Protein AF-A0A7S3ESE3-F1 (afdb_monomer)

Foldseek 3Di:
DDPCLVVLVVVQQPQDQDDDPPDPDDRDDRDGDDDDDDPQADPPDPVRVVSLLVCLQVVHPLVVVQQQQQQDDDPSHDGHGHPDRCSNVVSVVSNVVSVVVVVVVVVVVVVVVQVVCCVVVVPCPPPDPVRVVVVVVVVVCVVCVDDPPDDQDDDPVSNVVVCVCPDPVNVVVVVVVVVVVD

Structure (mmCIF, N/CA/C/O backbone):
data_AF-A0A7S3ESE3-F1
#
_entry.id   AF-A0A7S3ESE3-F1
#
loop_
_atom_site.group_PDB
_atom_site.id
_atom_site.type_symbol
_atom_site.label_atom_id
_atom_site.label_alt_id
_atom_site.label_comp_id
_atom_site.label_asym_id
_atom_site.label_entity_id
_atom_site.label_seq_id
_atom_site.pdbx_PDB_ins_code
_atom_site.Cartn_x
_atom_site.Cartn_y
_atom_site.Cartn_z
_atom_site.occupancy
_atom_site.B_iso_or_equiv
_atom_site.auth_seq_id
_atom_site.auth_comp_id
_atom_site.auth_asym_id
_atom_site.auth_atom_id
_atom_site.pdbx_PDB_model_num
ATOM 1 N N . THR A 1 1 ? 14.376 13.542 -39.877 1.00 33.94 1 THR A N 1
ATOM 2 C CA . THR A 1 1 ? 14.809 12.131 -39.973 1.00 33.94 1 THR A CA 1
ATOM 3 C C . THR A 1 1 ? 16.317 12.078 -39.810 1.00 33.94 1 THR A C 1
ATOM 5 O O . THR A 1 1 ? 17.016 12.526 -40.711 1.00 33.94 1 THR A O 1
ATOM 8 N N . PRO A 1 2 ? 16.868 11.656 -38.658 1.00 37.22 2 PRO A N 1
ATOM 9 C CA . PRO A 1 2 ? 18.314 11.611 -38.522 1.00 37.22 2 PRO A CA 1
ATOM 10 C C . PRO A 1 2 ? 18.876 10.355 -39.227 1.00 37.22 2 PRO A C 1
ATOM 12 O O . PRO A 1 2 ? 18.337 9.262 -39.053 1.00 37.22 2 PRO A O 1
ATOM 15 N N . PRO A 1 3 ? 19.958 10.486 -40.014 1.00 40.16 3 PRO A N 1
ATOM 16 C CA . PRO A 1 3 ? 20.476 9.467 -40.940 1.00 40.16 3 PRO A CA 1
ATOM 17 C C . PRO A 1 3 ? 21.253 8.301 -40.290 1.00 40.16 3 PRO A C 1
ATOM 19 O O . PRO A 1 3 ? 21.898 7.533 -40.997 1.00 40.16 3 PRO A O 1
ATOM 22 N N . ASN A 1 4 ? 21.209 8.142 -38.961 1.00 38.38 4 ASN A N 1
ATOM 23 C CA . ASN A 1 4 ? 22.052 7.181 -38.229 1.00 38.38 4 ASN A CA 1
ATOM 24 C C . ASN A 1 4 ? 21.329 5.930 -37.696 1.00 38.38 4 ASN A C 1
ATOM 26 O O . ASN A 1 4 ? 22.007 5.002 -37.256 1.00 38.38 4 ASN A O 1
ATOM 30 N N . ALA A 1 5 ? 19.994 5.857 -37.760 1.00 43.06 5 ALA A N 1
ATOM 31 C CA . ALA A 1 5 ? 19.233 4.713 -37.234 1.00 43.06 5 ALA A CA 1
ATOM 32 C C . ALA A 1 5 ? 19.536 3.393 -37.979 1.00 43.06 5 ALA A C 1
ATOM 34 O O . ALA A 1 5 ? 19.632 2.323 -37.383 1.00 43.06 5 ALA A O 1
ATOM 35 N N . SER A 1 6 ? 19.812 3.467 -39.283 1.00 43.62 6 SER A N 1
ATOM 36 C CA . SER A 1 6 ? 20.096 2.292 -40.119 1.00 43.62 6 SER A CA 1
ATOM 37 C C . SER A 1 6 ? 21.423 1.593 -39.788 1.00 43.62 6 SER A C 1
ATOM 39 O O . SER A 1 6 ? 21.600 0.418 -40.115 1.00 43.62 6 SER A O 1
ATOM 41 N N . ARG A 1 7 ? 22.365 2.283 -39.128 1.00 46.12 7 ARG A N 1
ATOM 42 C CA . ARG A 1 7 ? 23.731 1.783 -38.892 1.00 46.12 7 ARG A CA 1
ATOM 43 C C . ARG A 1 7 ? 23.830 0.853 -37.676 1.00 46.12 7 ARG A C 1
ATOM 45 O O . ARG A 1 7 ? 24.598 -0.105 -37.721 1.00 46.12 7 ARG A O 1
ATOM 52 N N . GLY A 1 8 ? 23.041 1.100 -36.625 1.00 49.09 8 GLY A N 1
ATOM 53 C CA . GLY A 1 8 ? 22.906 0.202 -35.467 1.00 49.09 8 GLY A CA 1
ATOM 54 C C . GLY A 1 8 ? 22.068 -1.037 -35.794 1.00 49.09 8 GLY A C 1
ATOM 55 O O . GLY A 1 8 ? 22.471 -2.161 -35.493 1.00 49.09 8 GLY A O 1
ATOM 56 N N . MET A 1 9 ? 20.970 -0.836 -36.532 1.00 50.66 9 MET A N 1
ATOM 57 C CA . MET A 1 9 ? 20.089 -1.911 -36.992 1.00 50.66 9 MET A CA 1
ATOM 58 C C . MET A 1 9 ? 20.814 -2.928 -37.886 1.00 50.66 9 MET A C 1
ATOM 60 O O . MET A 1 9 ? 20.730 -4.134 -37.645 1.00 50.66 9 MET A O 1
ATOM 64 N N . SER A 1 10 ? 21.585 -2.447 -38.870 1.00 49.97 10 SER A N 1
ATOM 65 C CA . SER A 1 10 ? 22.320 -3.273 -39.845 1.00 49.97 10 SER A CA 1
ATOM 66 C C . SER A 1 10 ? 23.359 -4.203 -39.200 1.00 49.97 10 SER A C 1
ATOM 68 O O . SER A 1 10 ? 23.526 -5.343 -39.628 1.00 49.97 10 SER A O 1
ATOM 70 N N . ARG A 1 11 ? 24.006 -3.775 -38.108 1.00 53.59 11 ARG A N 1
ATOM 71 C CA . ARG A 1 11 ? 25.081 -4.544 -37.455 1.00 53.59 11 ARG A CA 1
ATOM 72 C C . ARG A 1 11 ? 24.588 -5.793 -36.709 1.00 53.59 11 ARG A C 1
ATOM 74 O O . ARG A 1 11 ? 25.372 -6.702 -36.467 1.00 53.59 11 ARG A O 1
ATOM 81 N N . SER A 1 12 ? 23.304 -5.835 -36.361 1.00 52.62 12 SER A N 1
ATOM 82 C CA . SER A 1 12 ? 22.662 -6.967 -35.670 1.00 52.62 12 SER A CA 1
ATOM 83 C C . SER A 1 12 ? 21.990 -7.982 -36.604 1.00 52.62 12 SER A C 1
ATOM 85 O O . SER A 1 12 ? 21.629 -9.060 -36.159 1.00 52.62 12 SER A O 1
ATOM 87 N N . LEU A 1 13 ? 21.815 -7.650 -37.889 1.00 52.19 13 LEU A N 1
ATOM 88 C CA . LEU A 1 13 ? 21.151 -8.500 -38.889 1.00 52.19 13 LEU A CA 1
ATOM 89 C C . LEU A 1 13 ? 22.087 -9.561 -39.499 1.00 52.19 13 LEU A C 1
ATOM 91 O O . LEU A 1 13 ? 21.663 -10.338 -40.352 1.00 52.19 13 LEU A O 1
ATOM 95 N N . GLY A 1 14 ? 23.350 -9.614 -39.066 1.00 53.78 14 GLY A N 1
ATOM 96 C CA . GLY A 1 14 ? 24.264 -10.704 -39.395 1.00 53.78 14 GLY A CA 1
ATOM 97 C C . GLY A 1 14 ? 23.872 -11.964 -38.629 1.00 53.78 14 GLY A C 1
ATOM 98 O O . GLY A 1 14 ? 23.834 -11.950 -37.403 1.00 53.78 14 GLY A O 1
ATOM 99 N N . SER A 1 15 ? 23.578 -13.043 -39.350 1.00 52.41 15 SER A N 1
ATOM 100 C CA . SER A 1 15 ? 23.233 -14.353 -38.800 1.00 52.41 15 SER A CA 1
ATOM 101 C C . SER A 1 15 ? 24.192 -14.801 -37.691 1.00 52.41 15 SER A C 1
ATOM 103 O O . SER A 1 15 ? 25.341 -15.145 -37.968 1.00 52.41 15 SER A O 1
ATOM 105 N N . ILE A 1 16 ? 23.721 -14.828 -36.443 1.00 55.09 16 ILE A N 1
ATOM 106 C CA . ILE A 1 16 ? 24.463 -15.393 -35.314 1.00 55.09 16 ILE A CA 1
ATOM 107 C C . ILE A 1 16 ? 24.332 -16.921 -35.399 1.00 55.09 16 ILE A C 1
ATOM 109 O O . ILE A 1 16 ? 23.201 -17.419 -35.422 1.00 55.09 16 ILE A O 1
ATOM 113 N N . PRO A 1 17 ? 25.438 -17.688 -35.428 1.00 50.84 17 PRO A N 1
ATOM 114 C CA . PRO A 1 17 ? 25.372 -19.136 -35.300 1.00 50.84 17 PRO A CA 1
ATOM 115 C C . PRO A 1 17 ? 24.804 -19.461 -33.917 1.00 50.84 17 PRO A C 1
ATOM 117 O O . PRO A 1 17 ? 25.431 -19.189 -32.894 1.00 50.84 17 PRO A O 1
ATOM 120 N N . THR A 1 18 ? 23.590 -20.002 -33.869 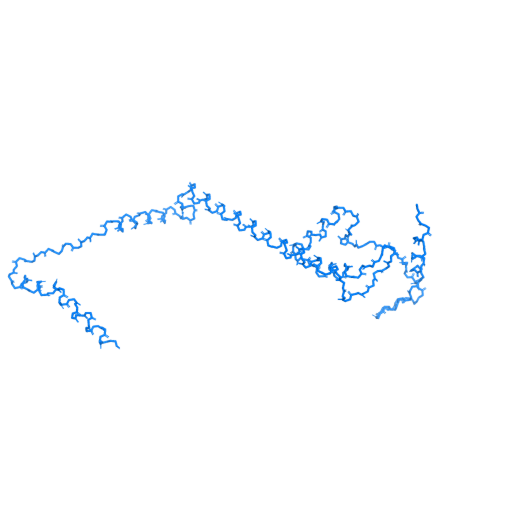1.00 55.41 18 THR A N 1
ATOM 121 C CA . THR A 1 18 ? 23.013 -20.505 -32.622 1.00 55.41 18 THR A CA 1
ATOM 122 C C . THR A 1 18 ? 23.314 -21.995 -32.559 1.00 55.41 18 THR A C 1
ATOM 124 O O . THR A 1 18 ? 22.784 -22.768 -33.346 1.00 55.41 18 THR A O 1
ATOM 127 N N . HIS A 1 19 ? 24.203 -22.408 -31.653 1.00 53.50 19 HIS A N 1
ATOM 128 C CA . HIS A 1 19 ? 24.321 -23.816 -31.280 1.00 53.50 19 HIS A CA 1
ATOM 129 C C . HIS A 1 19 ? 23.333 -24.081 -30.138 1.00 53.50 19 HIS A C 1
ATOM 131 O O . HIS A 1 19 ? 23.597 -23.664 -29.008 1.00 53.50 19 HIS A O 1
ATOM 137 N N . PRO A 1 20 ? 22.191 -24.747 -30.383 1.00 50.66 20 PRO A N 1
ATOM 138 C CA . PRO A 1 20 ? 21.371 -25.243 -29.293 1.00 50.66 20 PRO A CA 1
ATOM 139 C C . PRO A 1 20 ? 22.129 -26.392 -28.620 1.00 50.66 20 PRO A C 1
ATOM 141 O O . PRO A 1 20 ? 22.410 -27.413 -29.249 1.00 50.66 20 PRO A O 1
ATOM 144 N N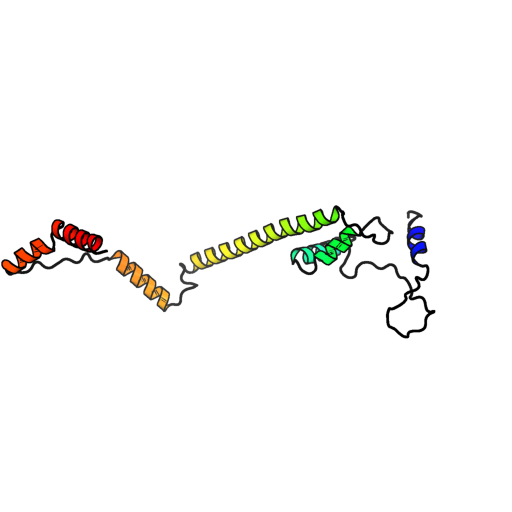 . ALA A 1 21 ? 22.471 -26.237 -27.341 1.00 50.81 21 ALA A N 1
ATOM 145 C CA . ALA A 1 21 ? 23.000 -27.338 -26.548 1.00 50.81 21 ALA A CA 1
ATOM 146 C C . ALA A 1 21 ? 21.919 -28.433 -26.461 1.00 50.81 21 ALA A C 1
ATOM 148 O O . ALA A 1 21 ? 20.939 -28.288 -25.735 1.00 50.81 21 ALA A O 1
ATOM 149 N N . GLY A 1 22 ? 22.068 -29.497 -27.258 1.00 55.38 22 GLY A N 1
ATOM 150 C CA . GLY A 1 22 ? 21.240 -30.705 -27.179 1.00 55.38 22 GLY A CA 1
ATOM 151 C C . GLY A 1 22 ? 20.131 -30.892 -28.225 1.00 55.38 22 GLY A C 1
ATOM 152 O O . GLY A 1 22 ? 19.348 -31.821 -28.062 1.00 55.38 22 GLY A O 1
ATOM 153 N N . SER A 1 23 ? 20.043 -30.095 -29.299 1.00 50.38 23 SER A N 1
ATOM 154 C CA . SER A 1 23 ? 19.063 -30.344 -30.378 1.00 50.38 23 SER A CA 1
ATOM 155 C C . SER A 1 23 ? 19.742 -30.809 -31.666 1.00 50.38 23 SER A C 1
ATOM 157 O O . SER A 1 23 ? 20.567 -30.093 -32.229 1.00 50.38 23 SER A O 1
ATOM 159 N N . ALA A 1 24 ? 19.367 -31.995 -32.153 1.00 53.25 24 ALA A N 1
ATOM 160 C CA . ALA A 1 24 ? 19.799 -32.577 -33.428 1.00 53.25 24 ALA A CA 1
ATOM 161 C C . ALA A 1 24 ? 19.130 -31.895 -34.645 1.00 53.25 24 ALA A C 1
ATOM 163 O O . ALA A 1 24 ? 18.624 -32.559 -35.549 1.00 53.25 24 ALA A O 1
ATOM 164 N N . ALA A 1 25 ? 19.072 -30.562 -34.651 1.00 53.06 25 ALA A N 1
ATOM 165 C CA . ALA A 1 25 ? 18.534 -29.773 -35.752 1.00 53.06 25 ALA A CA 1
ATOM 166 C C . ALA A 1 25 ? 19.661 -29.297 -36.685 1.00 53.06 25 ALA A C 1
ATOM 168 O O . ALA A 1 25 ? 20.754 -28.952 -36.244 1.00 53.06 25 ALA A O 1
ATOM 169 N N . HIS A 1 26 ? 19.358 -29.304 -37.985 1.00 51.03 26 HIS A N 1
ATOM 170 C CA . HIS A 1 26 ? 20.246 -29.020 -39.117 1.00 51.03 26 HIS A CA 1
ATOM 171 C C . HIS A 1 26 ? 21.148 -27.779 -38.888 1.00 51.03 26 HIS A C 1
ATOM 173 O O . HIS A 1 26 ? 20.614 -26.695 -38.650 1.00 51.03 26 HIS A O 1
ATOM 179 N N . PRO A 1 27 ? 22.485 -27.898 -39.009 1.00 54.28 27 PRO A N 1
ATOM 180 C CA . PRO A 1 27 ? 23.442 -26.907 -38.495 1.00 54.28 27 PRO A CA 1
ATOM 181 C C . PRO A 1 27 ? 23.545 -25.561 -39.244 1.00 54.28 27 PRO A C 1
ATOM 183 O O . PRO A 1 27 ? 24.301 -24.704 -38.804 1.00 54.28 27 PRO A O 1
ATOM 186 N N . ASP A 1 28 ? 22.776 -25.311 -40.314 1.00 57.72 28 ASP A N 1
ATOM 187 C CA . ASP A 1 28 ? 23.121 -24.243 -41.277 1.00 57.72 28 ASP A CA 1
ATOM 188 C C . ASP A 1 28 ? 21.992 -23.261 -41.625 1.00 57.72 28 ASP A C 1
ATOM 190 O O . ASP A 1 28 ? 22.137 -22.455 -42.545 1.00 57.72 28 ASP A O 1
ATOM 194 N N . ARG A 1 29 ? 20.846 -23.291 -40.927 1.00 60.53 29 ARG A N 1
ATOM 195 C CA . ARG A 1 29 ? 19.802 -22.270 -41.134 1.00 60.53 29 ARG A CA 1
ATOM 196 C C . ARG A 1 29 ? 19.897 -21.184 -40.071 1.00 60.53 29 ARG A C 1
ATOM 198 O O . ARG A 1 29 ? 19.434 -21.405 -38.952 1.00 60.53 29 ARG A O 1
ATOM 205 N N . PRO A 1 30 ? 20.448 -20.004 -40.398 1.00 62.50 30 PRO A N 1
ATOM 206 C CA . PRO A 1 30 ? 20.399 -18.895 -39.471 1.00 62.50 30 PRO A CA 1
ATOM 207 C C . PRO A 1 30 ? 18.946 -18.487 -39.245 1.00 62.50 30 PRO A C 1
ATOM 209 O O . PRO A 1 30 ? 18.193 -18.248 -40.191 1.00 62.50 30 PRO A O 1
ATOM 212 N N . LEU A 1 31 ? 18.541 -18.439 -37.977 1.00 72.19 31 LEU A N 1
ATOM 213 C CA . LEU A 1 31 ? 17.233 -17.913 -37.614 1.00 72.19 31 LEU A CA 1
ATOM 214 C C . LEU A 1 31 ? 17.178 -16.421 -37.984 1.00 72.19 31 LEU A C 1
ATOM 216 O O . LEU A 1 31 ? 18.177 -15.715 -37.811 1.00 72.19 31 LEU A O 1
ATOM 220 N N . PRO A 1 32 ? 16.039 -15.921 -38.492 1.00 76.44 32 PRO A N 1
ATOM 221 C CA . PRO A 1 32 ? 15.903 -14.509 -38.817 1.00 76.44 32 PRO A CA 1
ATOM 222 C C . PRO A 1 32 ? 16.038 -13.672 -37.541 1.00 76.44 32 PRO A C 1
ATOM 224 O O . PRO A 1 32 ? 15.282 -13.852 -36.586 1.00 76.44 32 PRO A O 1
ATOM 227 N N . ILE A 1 33 ? 16.993 -12.743 -37.530 1.00 77.19 33 ILE A N 1
ATOM 228 C CA . ILE A 1 33 ? 17.169 -11.795 -36.429 1.00 77.19 33 ILE A CA 1
ATOM 229 C C . ILE A 1 33 ? 16.198 -10.640 -36.649 1.00 77.19 33 ILE A C 1
ATOM 231 O O . ILE A 1 33 ? 16.165 -10.041 -37.724 1.00 77.19 33 ILE A O 1
ATOM 235 N N . GLN A 1 34 ? 15.388 -10.339 -35.637 1.00 83.94 34 GLN A N 1
ATOM 236 C CA . GLN A 1 34 ? 14.397 -9.269 -35.693 1.00 83.94 34 GLN A CA 1
ATOM 237 C C . GLN A 1 34 ? 14.594 -8.311 -34.524 1.00 83.94 34 GLN A C 1
ATOM 239 O O . GLN A 1 34 ? 14.693 -8.733 -33.371 1.00 83.94 34 GLN A O 1
ATOM 244 N N . TRP A 1 35 ? 14.594 -7.012 -34.822 1.00 83.50 35 TRP A N 1
ATOM 245 C CA . TRP A 1 35 ? 14.463 -5.978 -33.803 1.00 83.50 35 TRP A CA 1
ATOM 246 C C . TRP A 1 35 ? 13.034 -5.953 -33.303 1.00 83.50 35 TRP A C 1
ATOM 248 O O . TRP A 1 35 ? 12.101 -5.733 -34.075 1.00 83.50 35 TRP A O 1
ATOM 258 N N . ARG A 1 36 ? 12.861 -6.188 -32.006 1.00 88.06 36 ARG A N 1
ATOM 259 C CA . ARG A 1 36 ? 11.540 -6.217 -31.399 1.00 88.06 36 ARG A CA 1
ATOM 260 C C . ARG A 1 36 ? 11.564 -5.557 -30.035 1.00 88.06 36 ARG A C 1
ATOM 262 O O . ARG A 1 36 ? 12.438 -5.831 -29.214 1.00 88.06 36 ARG A O 1
ATOM 269 N N . ASN A 1 37 ? 10.544 -4.743 -29.790 1.00 88.19 37 ASN A N 1
ATOM 270 C CA . ASN A 1 37 ? 10.291 -4.202 -28.471 1.00 88.19 37 ASN A CA 1
ATOM 271 C C . ASN A 1 37 ? 9.949 -5.316 -27.464 1.00 88.19 37 ASN A C 1
ATOM 273 O O . ASN A 1 37 ? 9.412 -6.366 -27.837 1.00 88.19 37 ASN A O 1
ATOM 277 N N . PRO A 1 38 ? 10.239 -5.088 -26.172 1.00 87.31 38 PRO A N 1
ATOM 278 C CA . PRO A 1 38 ? 9.739 -5.917 -25.085 1.00 87.31 38 PRO A CA 1
ATOM 279 C C . PRO A 1 38 ? 8.292 -6.410 -25.260 1.00 87.31 38 PRO A C 1
ATOM 281 O O . PRO A 1 38 ? 7.407 -5.616 -25.564 1.00 87.31 38 PRO A O 1
ATOM 284 N N . SER A 1 39 ? 8.008 -7.678 -24.952 1.00 85.88 39 SER A N 1
ATOM 285 C CA . SER A 1 39 ? 6.618 -8.162 -24.878 1.00 85.88 39 SER A CA 1
ATOM 286 C C . SER A 1 39 ? 5.844 -7.575 -23.688 1.00 85.88 39 SER A C 1
ATOM 288 O O . SER A 1 39 ? 4.635 -7.373 -23.782 1.00 85.88 39 SER A O 1
ATOM 290 N N . ALA A 1 40 ? 6.531 -7.271 -22.581 1.00 84.94 40 ALA A N 1
ATOM 291 C CA . ALA A 1 40 ? 5.922 -6.674 -21.390 1.00 84.94 40 ALA A CA 1
ATOM 292 C C . ALA A 1 40 ? 5.407 -5.239 -21.639 1.00 84.94 40 ALA A C 1
ATOM 294 O O . ALA A 1 40 ? 4.341 -4.872 -21.139 1.00 84.94 40 ALA A O 1
ATOM 295 N N . GLY A 1 41 ? 6.125 -4.468 -22.463 1.00 90.50 41 GLY A N 1
ATOM 296 C CA . GLY A 1 41 ? 5.869 -3.059 -22.778 1.00 90.50 41 GLY A CA 1
ATOM 297 C C . GLY A 1 41 ? 7.158 -2.228 -22.791 1.00 90.50 41 GLY A C 1
ATOM 298 O O . GLY A 1 41 ? 8.220 -2.708 -22.385 1.00 90.50 41 GLY A O 1
ATOM 299 N N . SER A 1 42 ? 7.066 -0.981 -23.245 1.00 91.75 42 SER A N 1
ATOM 300 C CA . SER A 1 42 ? 8.145 0.019 -23.231 1.00 91.75 42 SER A CA 1
ATOM 301 C C . SER A 1 42 ? 7.709 1.323 -22.546 1.00 91.75 42 SER A C 1
ATOM 303 O O . SER A 1 42 ? 6.546 1.483 -22.172 1.00 91.75 42 SER A O 1
ATOM 305 N N . PHE A 1 43 ? 8.650 2.252 -22.374 1.00 93.06 43 PHE A N 1
ATOM 306 C CA . PHE A 1 43 ? 8.396 3.612 -21.882 1.00 93.06 43 PHE A CA 1
ATOM 307 C C . PHE A 1 43 ? 8.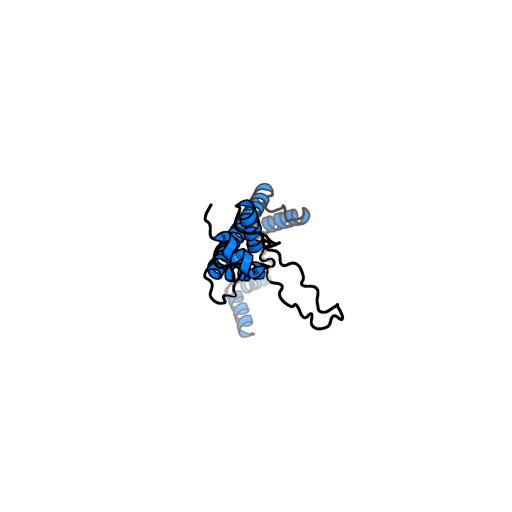223 4.630 -23.028 1.00 93.06 43 PHE A C 1
ATOM 309 O O . PHE A 1 43 ? 8.339 5.829 -22.799 1.00 93.06 43 PHE A O 1
ATOM 316 N N . ASP A 1 44 ? 7.950 4.158 -24.250 1.00 92.12 44 ASP A N 1
ATOM 317 C CA . ASP A 1 44 ? 7.816 5.017 -25.437 1.00 92.12 44 ASP A CA 1
ATOM 318 C C . ASP A 1 44 ? 6.492 5.805 -25.427 1.00 92.12 44 ASP A C 1
ATOM 320 O O . ASP A 1 44 ? 6.447 6.959 -25.845 1.00 92.12 44 ASP A O 1
ATOM 324 N N . ASP A 1 45 ? 5.431 5.197 -24.882 1.00 94.50 45 ASP A N 1
ATOM 325 C CA . ASP A 1 45 ? 4.085 5.765 -24.777 1.00 94.50 45 ASP A CA 1
ATOM 326 C C . ASP A 1 45 ? 3.606 5.810 -23.323 1.00 94.50 45 ASP A C 1
ATOM 328 O O . ASP A 1 45 ? 3.870 4.892 -22.541 1.00 94.50 45 ASP A O 1
ATOM 332 N N . ILE A 1 46 ? 2.788 6.814 -22.977 1.00 96.69 46 ILE A N 1
ATOM 333 C CA . ILE A 1 46 ? 2.236 6.980 -21.618 1.00 96.69 46 ILE A CA 1
ATOM 334 C C . ILE A 1 46 ? 1.458 5.735 -21.172 1.00 96.69 46 ILE A C 1
ATOM 336 O O . ILE A 1 46 ? 1.642 5.264 -20.055 1.00 96.69 46 ILE A O 1
ATOM 340 N N . GLY A 1 47 ? 0.605 5.169 -22.032 1.00 95.88 47 GLY A N 1
ATOM 341 C CA . GLY A 1 47 ? -0.200 3.994 -21.675 1.00 95.88 47 GLY A CA 1
ATOM 342 C C . GLY A 1 47 ? 0.651 2.751 -21.398 1.00 95.88 47 GLY A C 1
ATOM 343 O O . GLY A 1 47 ? 0.410 2.032 -20.427 1.00 95.88 47 GLY A O 1
ATOM 344 N N . SER A 1 48 ? 1.685 2.527 -22.213 1.00 94.88 48 SER A N 1
ATOM 345 C CA . SER A 1 48 ? 2.631 1.429 -22.005 1.00 94.88 48 SER A CA 1
ATOM 346 C C . SER A 1 48 ? 3.469 1.654 -20.743 1.00 94.88 48 SER A C 1
ATOM 348 O O . SER A 1 48 ? 3.591 0.742 -19.926 1.00 94.88 48 SER A O 1
ATOM 350 N N . ALA A 1 49 ? 3.950 2.879 -20.513 1.00 95.44 49 ALA A N 1
ATOM 351 C CA . ALA A 1 49 ? 4.660 3.246 -19.291 1.00 95.44 49 ALA A CA 1
ATOM 352 C C . ALA A 1 49 ? 3.795 3.006 -18.043 1.00 95.44 49 ALA A C 1
ATOM 354 O O . ALA A 1 49 ? 4.245 2.360 -17.099 1.00 95.44 49 ALA A O 1
ATOM 355 N N . MET A 1 50 ? 2.529 3.435 -18.059 1.00 96.06 50 MET A N 1
ATOM 356 C CA . MET A 1 50 ? 1.585 3.206 -16.959 1.00 96.06 50 MET A CA 1
ATOM 357 C C . MET A 1 50 ? 1.353 1.718 -16.693 1.00 96.06 50 MET A C 1
ATOM 359 O O . MET A 1 50 ? 1.295 1.314 -15.534 1.00 96.06 50 MET A O 1
ATOM 363 N N . LYS A 1 51 ? 1.283 0.882 -17.736 1.00 94.44 51 LYS A N 1
ATOM 364 C CA . LYS A 1 51 ? 1.203 -0.578 -17.583 1.00 94.44 51 LYS A CA 1
ATOM 365 C C . LYS A 1 51 ? 2.443 -1.140 -16.879 1.00 94.44 51 LYS A C 1
ATOM 367 O O . LYS A 1 51 ? 2.302 -1.948 -15.965 1.00 94.44 51 LYS A O 1
ATOM 372 N N . LEU A 1 52 ? 3.644 -0.718 -17.279 1.00 94.75 52 LEU A N 1
ATOM 373 C CA . LEU A 1 52 ? 4.887 -1.177 -16.651 1.00 94.75 52 LEU A CA 1
ATOM 374 C C . LEU A 1 52 ? 4.993 -0.725 -15.188 1.00 94.75 52 LEU A C 1
ATOM 376 O O . LEU A 1 52 ? 5.385 -1.510 -14.328 1.00 94.75 52 LEU A O 1
ATOM 380 N N . LEU A 1 53 ? 4.607 0.519 -14.900 1.00 95.06 53 LEU A N 1
ATOM 381 C CA . LEU A 1 53 ? 4.561 1.059 -13.542 1.00 95.06 53 LEU A CA 1
ATOM 382 C C . LEU A 1 53 ? 3.524 0.342 -12.673 1.00 95.06 53 LEU A C 1
ATOM 384 O O . LEU A 1 53 ? 3.793 0.089 -11.503 1.00 95.06 53 LEU A O 1
ATOM 388 N N . TYR A 1 54 ? 2.373 -0.025 -13.240 1.00 93.88 54 TYR A N 1
ATOM 389 C CA . TYR A 1 54 ? 1.358 -0.820 -12.551 1.00 93.88 54 TYR A CA 1
ATOM 390 C C . TYR A 1 54 ? 1.894 -2.198 -12.148 1.00 93.88 54 TYR A C 1
ATOM 392 O O . TYR A 1 54 ? 1.778 -2.560 -10.982 1.00 93.88 54 TYR A O 1
ATOM 400 N N . ILE A 1 55 ? 2.544 -2.919 -13.069 1.00 93.00 55 ILE A N 1
ATOM 401 C CA . ILE A 1 55 ? 3.178 -4.220 -12.779 1.00 93.00 55 ILE A CA 1
ATOM 402 C C . ILE A 1 55 ? 4.248 -4.074 -11.683 1.00 93.00 55 ILE A C 1
ATOM 404 O O . ILE A 1 55 ? 4.308 -4.875 -10.753 1.00 93.00 55 ILE A O 1
ATOM 408 N N . MET A 1 56 ? 5.059 -3.010 -11.730 1.00 94.06 56 MET A N 1
ATOM 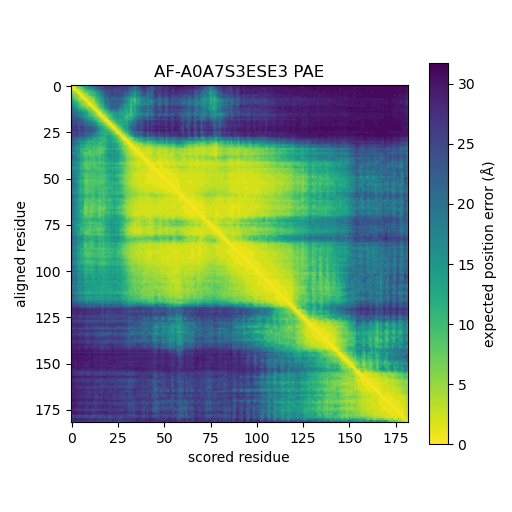409 C CA . MET A 1 56 ? 6.008 -2.726 -10.646 1.00 94.06 56 MET A CA 1
ATOM 410 C C . MET A 1 56 ? 5.304 -2.479 -9.304 1.00 94.06 56 MET A C 1
ATOM 412 O O . MET A 1 56 ? 5.773 -2.957 -8.274 1.00 94.06 56 MET A O 1
ATOM 416 N N . SER A 1 57 ? 4.172 -1.773 -9.298 1.00 94.50 57 SER A N 1
ATOM 417 C CA . SER A 1 57 ? 3.401 -1.494 -8.080 1.00 94.50 57 SER A CA 1
ATOM 418 C C . SER A 1 57 ? 2.720 -2.730 -7.485 1.00 94.50 57 SER A C 1
ATOM 420 O O . SER A 1 57 ? 2.464 -2.747 -6.283 1.00 94.50 57 SER A O 1
ATOM 422 N N . THR A 1 58 ? 2.431 -3.764 -8.279 1.00 93.25 58 THR A N 1
ATOM 423 C CA . THR A 1 58 ? 1.896 -5.038 -7.765 1.00 93.25 58 THR A CA 1
ATOM 424 C C . THR A 1 58 ? 2.979 -5.948 -7.189 1.00 93.25 58 THR A C 1
ATOM 426 O O . THR A 1 58 ? 2.647 -6.990 -6.631 1.00 93.25 58 THR A O 1
ATOM 429 N N . VAL A 1 59 ? 4.259 -5.563 -7.302 1.00 92.38 59 VAL A N 1
ATOM 430 C CA . VAL A 1 59 ? 5.421 -6.364 -6.877 1.00 92.38 59 VAL A CA 1
ATOM 431 C C . VAL A 1 59 ? 5.457 -7.728 -7.588 1.00 92.38 59 VAL A C 1
ATOM 433 O O . VAL A 1 59 ? 6.061 -8.682 -7.105 1.00 92.38 59 VAL A O 1
ATOM 436 N N . ASP A 1 60 ? 4.847 -7.819 -8.773 1.00 91.62 60 ASP A N 1
ATOM 437 C CA . ASP A 1 60 ? 4.837 -9.036 -9.583 1.00 91.62 60 ASP A CA 1
ATOM 438 C C . ASP A 1 60 ? 5.843 -8.907 -10.723 1.00 91.62 60 ASP A C 1
ATOM 440 O O . ASP A 1 60 ? 5.854 -7.919 -11.454 1.00 91.62 60 ASP A O 1
ATOM 444 N N . ASP A 1 61 ? 6.741 -9.880 -10.810 1.00 91.12 61 ASP A N 1
ATOM 445 C CA . ASP A 1 61 ? 7.876 -9.924 -11.736 1.00 91.12 61 ASP A CA 1
ATOM 446 C C . ASP A 1 61 ? 8.670 -8.602 -11.922 1.00 91.12 61 ASP A C 1
ATOM 448 O O . ASP A 1 61 ? 9.305 -8.339 -12.948 1.00 91.12 61 ASP A O 1
ATOM 452 N N . TRP A 1 62 ? 8.663 -7.732 -10.909 1.00 92.94 62 TRP A N 1
ATOM 453 C CA . TRP A 1 62 ? 9.247 -6.390 -10.995 1.00 92.94 62 TRP A CA 1
ATOM 454 C C . TRP A 1 62 ? 10.766 -6.429 -11.202 1.00 92.94 62 TRP A C 1
ATOM 456 O O . TRP A 1 62 ? 11.323 -5.553 -11.868 1.00 92.94 62 TRP A O 1
ATOM 466 N N . GLN A 1 63 ? 11.444 -7.461 -10.682 1.00 93.75 63 GLN A N 1
ATOM 467 C CA . GLN A 1 63 ? 12.886 -7.629 -10.855 1.00 93.75 63 GLN A CA 1
ATOM 468 C C . GLN A 1 63 ? 13.268 -7.848 -12.322 1.00 93.75 63 GLN A C 1
ATOM 470 O O . GLN A 1 63 ? 14.260 -7.285 -12.784 1.00 93.75 63 GLN A O 1
ATOM 475 N N . TYR A 1 64 ? 12.468 -8.607 -13.080 1.00 92.50 64 TYR A N 1
ATOM 476 C CA . TYR A 1 64 ? 12.705 -8.833 -14.504 1.00 92.50 64 TYR A CA 1
ATOM 477 C C . TYR A 1 64 ? 12.620 -7.516 -15.270 1.00 92.50 64 TYR A C 1
ATOM 479 O O . TYR A 1 64 ? 13.476 -7.206 -16.103 1.00 92.50 64 TYR A O 1
ATOM 487 N N . LEU A 1 65 ? 11.621 -6.696 -14.944 1.00 93.44 65 LEU A N 1
ATOM 488 C CA . LEU A 1 65 ? 11.471 -5.385 -15.552 1.00 93.44 65 LEU A CA 1
ATOM 489 C C . LEU A 1 65 ? 12.612 -4.435 -15.169 1.00 93.44 65 LEU A C 1
ATOM 491 O O . LEU A 1 65 ? 13.141 -3.750 -16.045 1.00 93.44 65 LEU A O 1
ATOM 495 N N . MET A 1 66 ? 13.033 -4.439 -13.902 1.00 94.50 66 MET A N 1
ATOM 496 C CA . MET A 1 66 ? 14.170 -3.654 -13.421 1.00 94.50 66 MET A CA 1
ATOM 497 C C . MET A 1 66 ? 15.454 -4.019 -14.169 1.00 94.50 66 MET A C 1
ATOM 499 O O . MET A 1 66 ? 16.098 -3.124 -14.710 1.00 94.50 66 MET A O 1
ATOM 503 N N . PHE A 1 67 ? 15.810 -5.305 -14.264 1.00 93.94 67 PHE A N 1
ATOM 504 C CA . PHE A 1 67 ? 17.026 -5.726 -14.971 1.00 93.94 67 PHE A CA 1
ATOM 505 C C . PHE A 1 67 ? 17.003 -5.312 -16.444 1.00 93.94 67 PHE A C 1
ATOM 507 O O . PHE A 1 67 ? 17.999 -4.827 -16.973 1.00 93.94 67 PHE A O 1
ATOM 514 N N . ARG A 1 68 ? 15.840 -5.376 -17.098 1.00 91.94 68 ARG A N 1
ATOM 515 C CA . ARG A 1 68 ? 15.702 -4.903 -18.484 1.00 91.94 68 ARG A CA 1
ATOM 516 C C . ARG A 1 68 ? 15.827 -3.391 -18.618 1.00 91.94 68 ARG A C 1
ATOM 518 O O . ARG A 1 68 ? 16.331 -2.914 -19.633 1.00 91.94 68 ARG A O 1
ATOM 525 N N . LEU A 1 69 ? 15.397 -2.642 -17.607 1.00 92.81 69 LEU A N 1
ATOM 526 C CA . LEU A 1 69 ? 15.618 -1.201 -17.533 1.00 92.81 69 LEU A CA 1
ATOM 527 C C . LEU A 1 69 ? 17.088 -0.863 -17.274 1.00 92.81 69 LEU A C 1
ATOM 529 O O . LEU A 1 69 ? 17.601 0.107 -17.833 1.00 92.81 69 LEU A O 1
ATOM 533 N N . MET A 1 70 ? 17.777 -1.659 -16.457 1.00 94.50 70 MET A N 1
ATOM 534 C CA . MET A 1 70 ? 19.206 -1.499 -16.188 1.00 94.50 70 MET A CA 1
ATOM 535 C C . MET A 1 70 ? 20.044 -1.722 -17.447 1.00 94.50 70 MET A C 1
ATOM 537 O O . MET A 1 70 ? 20.966 -0.946 -17.697 1.00 94.50 70 MET A O 1
ATOM 541 N N . ASP A 1 71 ? 19.663 -2.708 -18.259 1.00 93.62 71 ASP A N 1
ATOM 542 C CA . ASP A 1 71 ? 20.350 -3.056 -19.503 1.00 93.62 71 ASP A CA 1
ATOM 543 C C . ASP A 1 71 ? 20.050 -2.089 -20.661 1.00 93.62 71 ASP A C 1
ATOM 545 O O . ASP A 1 71 ? 20.668 -2.172 -21.728 1.00 93.62 71 ASP A O 1
ATOM 549 N N . SER A 1 72 ? 19.106 -1.158 -20.481 1.00 90.56 72 SER A N 1
ATOM 550 C CA . SER A 1 72 ? 18.819 -0.130 -21.481 1.00 90.56 72 SER A CA 1
ATOM 551 C C . SER A 1 72 ? 19.996 0.844 -21.624 1.00 90.56 72 SER A C 1
ATOM 553 O O . SER A 1 72 ? 20.639 1.247 -20.651 1.00 90.56 72 SER A O 1
ATOM 555 N N . THR A 1 73 ? 20.322 1.194 -22.869 1.00 87.88 73 THR A N 1
ATOM 556 C CA . THR A 1 73 ? 21.462 2.062 -23.190 1.00 87.88 73 THR A CA 1
ATOM 557 C C . THR A 1 73 ? 20.992 3.343 -23.874 1.00 87.88 73 THR A C 1
ATOM 559 O O . THR A 1 73 ? 20.471 4.239 -23.217 1.00 87.88 73 THR A O 1
ATOM 562 N N . HIS A 1 74 ? 21.168 3.443 -25.186 1.00 86.25 74 HIS A N 1
ATOM 563 C CA . HIS A 1 74 ? 20.743 4.574 -25.997 1.00 86.25 74 HIS A CA 1
ATOM 564 C C . HIS A 1 74 ? 19.651 4.131 -26.972 1.00 86.25 74 HIS A C 1
ATOM 566 O O . HIS A 1 74 ? 19.565 2.941 -27.289 1.00 86.25 74 HIS A O 1
ATOM 572 N N . PRO A 1 75 ? 18.843 5.070 -27.494 1.00 85.88 75 PRO A N 1
ATOM 573 C CA . PRO A 1 75 ? 17.944 4.767 -28.600 1.00 85.88 75 PRO A CA 1
ATOM 574 C C . PRO A 1 75 ? 18.695 4.053 -29.734 1.00 85.88 75 PRO A C 1
ATOM 576 O O . PRO A 1 75 ? 19.860 4.365 -30.007 1.00 85.88 75 PRO A O 1
ATOM 579 N N . GLU A 1 76 ? 18.039 3.082 -30.370 1.00 84.44 76 GLU A N 1
ATOM 580 C CA . GLU A 1 76 ? 18.587 2.277 -31.479 1.00 84.44 76 GLU A CA 1
ATOM 581 C C . GLU A 1 76 ? 19.802 1.390 -31.131 1.00 84.44 76 GLU A C 1
ATOM 583 O O . GLU A 1 76 ? 20.494 0.899 -32.027 1.00 84.44 76 GLU A O 1
ATOM 588 N N . HIS A 1 77 ? 20.084 1.165 -29.843 1.00 86.44 77 HIS A N 1
ATOM 589 C CA . HIS A 1 77 ? 21.134 0.250 -29.395 1.00 86.44 77 HIS A CA 1
ATOM 590 C C . HIS A 1 77 ? 20.537 -0.976 -28.705 1.00 86.44 77 HIS A C 1
ATOM 592 O O . HIS A 1 77 ? 19.570 -0.883 -27.949 1.00 86.44 77 HIS A O 1
ATOM 598 N N . ALA A 1 78 ? 21.142 -2.142 -28.951 1.00 87.25 78 ALA A N 1
ATOM 599 C CA . ALA A 1 78 ? 20.784 -3.355 -28.228 1.00 87.25 78 ALA A CA 1
ATOM 600 C C . ALA A 1 78 ? 21.068 -3.188 -26.721 1.00 87.25 78 ALA A C 1
ATOM 602 O O . ALA A 1 78 ? 22.011 -2.471 -26.355 1.00 87.25 78 ALA A O 1
ATOM 603 N N . PRO A 1 79 ? 20.296 -3.861 -25.848 1.00 90.25 79 PRO A N 1
ATOM 604 C CA . PRO A 1 79 ? 20.564 -3.866 -24.418 1.00 90.25 79 PRO A CA 1
ATOM 605 C C . PRO A 1 79 ? 21.981 -4.364 -24.121 1.00 90.25 79 PRO A C 1
ATOM 607 O O . PRO A 1 79 ? 22.467 -5.301 -24.759 1.00 90.25 79 PRO A O 1
ATOM 610 N N . GLN A 1 80 ? 22.646 -3.741 -23.155 1.00 90.88 80 GLN A N 1
ATOM 611 C CA . GLN A 1 80 ? 23.962 -4.158 -22.678 1.00 90.88 80 GLN A CA 1
ATOM 612 C C . GLN A 1 80 ? 23.894 -4.337 -21.176 1.00 90.88 80 GLN A C 1
ATOM 614 O O . GLN A 1 80 ? 23.474 -3.420 -20.475 1.00 90.88 80 GLN A O 1
ATOM 619 N N . ARG A 1 81 ? 24.356 -5.494 -20.694 1.00 91.44 81 ARG A N 1
ATOM 620 C CA . ARG A 1 81 ? 24.324 -5.806 -19.269 1.00 91.44 81 ARG A CA 1
ATOM 621 C C . ARG A 1 81 ? 25.050 -4.736 -18.461 1.00 91.44 81 ARG A C 1
ATOM 623 O O . ARG A 1 81 ? 26.242 -4.499 -18.678 1.00 91.44 81 ARG A O 1
ATOM 630 N N . ARG A 1 82 ? 24.339 -4.118 -17.519 1.00 88.69 82 ARG A N 1
ATOM 631 C CA . ARG A 1 82 ? 24.888 -3.083 -16.633 1.00 88.69 82 ARG A CA 1
ATOM 632 C C . ARG A 1 82 ? 24.478 -3.325 -15.193 1.00 88.69 82 ARG A C 1
ATOM 634 O O . ARG A 1 82 ? 23.375 -2.981 -14.788 1.00 88.69 82 ARG A O 1
ATOM 641 N N . ASP A 1 83 ? 25.419 -3.823 -14.401 1.00 84.25 83 ASP A N 1
ATOM 642 C CA . ASP A 1 83 ? 25.172 -4.139 -12.992 1.00 84.25 83 ASP A CA 1
ATOM 643 C C . ASP A 1 83 ? 25.004 -2.870 -12.113 1.00 84.25 83 ASP A C 1
ATOM 645 O O . ASP A 1 83 ? 24.412 -2.940 -11.041 1.00 84.25 83 ASP A O 1
ATOM 649 N N . SER A 1 84 ? 25.457 -1.690 -12.571 1.00 86.69 84 SER A N 1
ATOM 650 C CA . SER A 1 84 ? 25.392 -0.406 -11.842 1.00 86.69 84 SER A CA 1
ATOM 651 C C . SER A 1 84 ? 24.621 0.696 -12.591 1.00 86.69 84 SER A C 1
ATOM 653 O O . SER A 1 84 ? 25.147 1.770 -12.888 1.00 86.69 84 SER A O 1
ATOM 655 N N . SER A 1 85 ? 23.349 0.447 -12.912 1.00 91.75 85 SER A N 1
ATOM 656 C CA . SER A 1 85 ? 22.507 1.408 -13.641 1.00 91.75 85 SER A CA 1
ATOM 657 C C . SER A 1 85 ? 21.630 2.276 -12.712 1.00 91.75 85 SER A C 1
ATOM 659 O O . SER A 1 85 ? 20.930 1.726 -11.856 1.00 91.75 85 SER A O 1
ATOM 661 N N . PRO A 1 86 ? 21.574 3.615 -12.900 1.00 92.19 86 PRO A N 1
ATOM 662 C CA . PRO A 1 86 ? 20.664 4.502 -12.162 1.00 92.19 86 PRO A CA 1
ATOM 663 C C . PRO A 1 86 ? 19.180 4.135 -12.305 1.00 92.19 86 PRO A C 1
ATOM 665 O O . PRO A 1 86 ? 18.381 4.454 -11.426 1.00 92.19 86 PRO A O 1
ATOM 668 N N . SER A 1 87 ? 18.806 3.424 -13.373 1.00 92.62 87 SER A N 1
ATOM 669 C CA . SER A 1 87 ? 17.441 2.932 -13.596 1.00 92.62 87 SER A CA 1
ATOM 670 C C . SER A 1 87 ? 16.945 2.028 -12.460 1.00 92.62 87 SER A C 1
ATOM 672 O O . SER A 1 87 ? 15.753 2.019 -12.163 1.00 92.62 87 SER A O 1
ATOM 674 N N . ALA A 1 88 ? 17.847 1.317 -11.771 1.00 94.31 88 ALA A N 1
ATOM 675 C CA . ALA A 1 88 ? 17.496 0.508 -10.604 1.00 94.31 88 ALA A CA 1
ATOM 676 C C . ALA A 1 88 ? 16.961 1.368 -9.447 1.00 94.31 88 ALA A C 1
ATOM 678 O O . ALA A 1 88 ? 15.965 1.018 -8.815 1.00 94.31 88 ALA A O 1
ATOM 679 N N . LEU A 1 89 ? 17.579 2.532 -9.207 1.00 95.19 89 LEU A N 1
ATOM 680 C CA . LEU A 1 89 ? 17.137 3.475 -8.176 1.00 95.19 89 LEU A CA 1
ATOM 681 C C . LEU A 1 89 ? 15.753 4.039 -8.499 1.00 95.19 89 LEU A C 1
ATOM 683 O O . LEU A 1 89 ? 14.937 4.217 -7.596 1.00 95.19 89 LEU A O 1
ATOM 687 N N . PHE A 1 90 ? 15.456 4.265 -9.780 1.00 95.00 90 PHE A N 1
ATOM 688 C CA . PHE A 1 90 ? 14.118 4.658 -10.212 1.00 95.00 90 PHE A CA 1
ATOM 689 C C . PHE A 1 90 ? 13.082 3.572 -9.881 1.00 95.00 90 PHE A C 1
ATOM 691 O O . PHE A 1 90 ? 12.100 3.867 -9.204 1.00 95.00 90 PHE A O 1
ATOM 698 N N . CYS A 1 91 ? 13.324 2.312 -10.261 1.00 94.75 91 CYS A N 1
ATOM 699 C CA . CYS A 1 91 ? 12.408 1.205 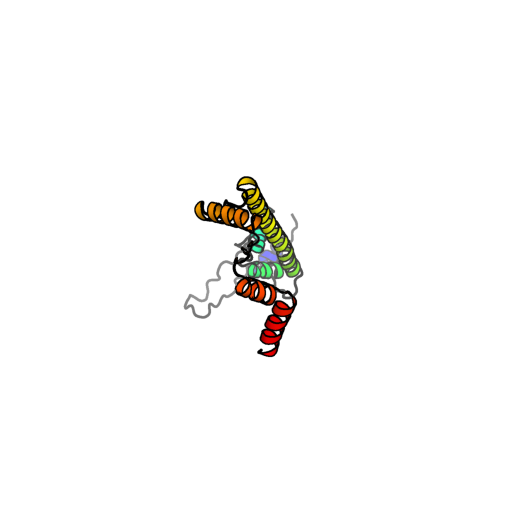-9.958 1.00 94.75 91 CYS A CA 1
ATOM 700 C C . CYS A 1 91 ? 12.176 1.038 -8.446 1.00 94.75 91 CYS A C 1
ATOM 702 O O . CYS A 1 91 ? 11.034 0.934 -8.002 1.00 94.75 91 CYS A O 1
ATOM 704 N N . ILE A 1 92 ? 13.245 1.063 -7.643 1.00 95.50 92 ILE A N 1
ATOM 705 C CA . ILE A 1 92 ? 13.153 0.906 -6.183 1.00 95.50 92 ILE A CA 1
ATOM 706 C C . ILE A 1 92 ? 12.415 2.086 -5.540 1.00 95.50 92 ILE A C 1
ATOM 708 O O . ILE A 1 92 ? 11.548 1.878 -4.692 1.00 95.50 92 ILE A O 1
ATOM 712 N N . SER A 1 93 ? 12.723 3.321 -5.941 1.00 96.25 93 SER A N 1
ATOM 713 C CA . SER A 1 93 ? 12.054 4.506 -5.387 1.00 96.25 93 SER A CA 1
ATOM 714 C C . SER A 1 93 ? 10.570 4.559 -5.759 1.00 96.25 93 SER A C 1
ATOM 716 O O . SER A 1 93 ? 9.751 4.867 -4.892 1.00 96.25 93 SER A O 1
ATOM 718 N N . TRP A 1 94 ? 10.204 4.176 -6.988 1.00 95.56 94 TRP A N 1
ATOM 719 C CA . TRP A 1 94 ? 8.808 4.026 -7.406 1.00 95.56 94 TRP A CA 1
ATOM 720 C C . TRP A 1 94 ? 8.053 3.035 -6.517 1.00 95.56 94 TRP A C 1
ATOM 722 O O . TRP A 1 94 ? 6.985 3.365 -6.003 1.00 95.56 94 TRP A O 1
ATOM 732 N N . MET A 1 95 ? 8.622 1.849 -6.279 1.00 95.19 95 MET A N 1
ATOM 733 C CA . MET A 1 95 ? 7.993 0.836 -5.427 1.00 95.19 95 MET A CA 1
ATOM 734 C C . MET A 1 95 ? 7.868 1.293 -3.974 1.00 95.19 95 MET A C 1
ATOM 736 O O . MET A 1 95 ? 6.830 1.060 -3.358 1.00 95.19 95 MET A O 1
ATOM 740 N N . LEU A 1 96 ? 8.887 1.956 -3.421 1.00 95.38 96 LEU A N 1
ATOM 741 C CA . LEU A 1 96 ? 8.864 2.435 -2.037 1.00 95.38 96 LEU A CA 1
ATOM 742 C C . LEU A 1 96 ? 7.766 3.484 -1.843 1.00 95.38 96 LEU A C 1
ATOM 744 O O . LEU A 1 96 ? 6.918 3.343 -0.960 1.00 95.38 96 LEU A O 1
ATOM 748 N N . VAL A 1 97 ? 7.752 4.509 -2.697 1.00 96.00 97 VAL A N 1
ATOM 749 C CA . VAL A 1 97 ? 6.749 5.578 -2.643 1.00 96.00 97 VAL A CA 1
ATOM 750 C C . VAL A 1 97 ? 5.358 5.008 -2.919 1.00 96.00 97 VAL A C 1
ATOM 752 O O . VAL A 1 97 ? 4.439 5.232 -2.133 1.00 96.00 97 VAL A O 1
ATOM 755 N N . GLY A 1 98 ? 5.205 4.213 -3.979 1.00 94.19 98 GLY A N 1
ATOM 756 C CA . GLY A 1 98 ? 3.935 3.597 -4.359 1.00 94.19 98 GLY A CA 1
ATOM 757 C C . GLY A 1 98 ? 3.355 2.704 -3.263 1.00 94.19 98 GLY A C 1
ATOM 758 O O . GLY A 1 98 ? 2.171 2.818 -2.951 1.00 94.19 98 GLY A O 1
ATOM 759 N N . SER A 1 99 ? 4.187 1.885 -2.616 1.00 92.94 99 SER A N 1
ATOM 760 C CA . SER A 1 99 ? 3.758 1.014 -1.513 1.00 92.94 99 SER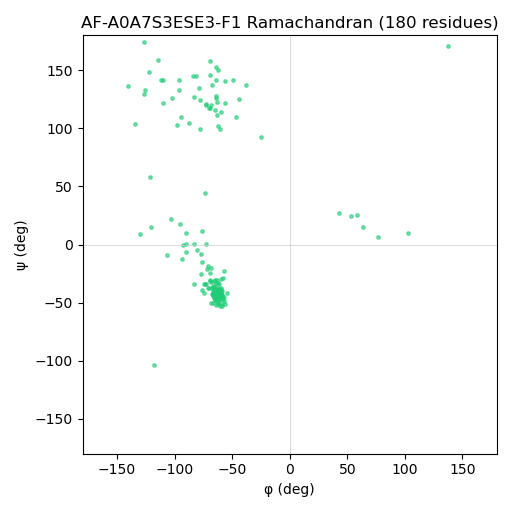 A CA 1
ATOM 761 C C . SER A 1 99 ? 3.305 1.818 -0.300 1.00 92.94 99 SER A C 1
ATOM 763 O O . SER A 1 99 ? 2.284 1.495 0.304 1.00 92.94 99 SER A O 1
ATOM 765 N N . PHE A 1 100 ? 4.021 2.893 0.042 1.00 93.94 100 PHE A N 1
ATOM 766 C CA . PHE A 1 100 ? 3.623 3.776 1.137 1.00 93.94 100 PHE A CA 1
ATOM 767 C C . PHE A 1 100 ? 2.268 4.437 0.857 1.00 93.94 100 PHE A C 1
ATOM 769 O O . PHE A 1 100 ? 1.383 4.419 1.711 1.00 93.94 100 PHE A O 1
ATOM 776 N N . PHE A 1 101 ? 2.063 4.953 -0.357 1.00 94.31 101 PHE A N 1
ATOM 777 C CA . PHE A 1 101 ? 0.771 5.508 -0.766 1.00 94.31 101 PHE A CA 1
ATOM 778 C C . PHE A 1 101 ? -0.348 4.461 -0.748 1.00 94.31 101 PHE A C 1
ATOM 780 O O . PHE A 1 101 ? -1.419 4.739 -0.210 1.00 94.31 101 PHE A O 1
ATOM 787 N N . ALA A 1 102 ? -0.105 3.263 -1.286 1.00 92.50 102 ALA A N 1
ATOM 788 C CA . ALA A 1 102 ? -1.092 2.188 -1.331 1.00 92.50 102 ALA A CA 1
ATOM 789 C C . ALA A 1 102 ? -1.507 1.731 0.075 1.00 92.50 102 ALA A C 1
ATOM 791 O O . ALA A 1 102 ? -2.700 1.609 0.347 1.00 92.50 102 ALA A O 1
ATOM 792 N N . LEU A 1 103 ? -0.545 1.543 0.985 1.00 93.12 103 LEU A N 1
ATOM 793 C CA . LEU A 1 103 ? -0.821 1.184 2.379 1.00 93.12 103 LEU A CA 1
ATOM 794 C C . LEU A 1 103 ? -1.594 2.284 3.105 1.00 93.12 103 LEU A C 1
ATOM 796 O O . LEU A 1 103 ? -2.581 1.991 3.777 1.00 93.12 103 LEU A O 1
ATOM 800 N N . ASN A 1 104 ? -1.191 3.544 2.944 1.00 92.62 104 ASN A N 1
ATOM 801 C CA . ASN A 1 104 ? -1.870 4.661 3.597 1.00 92.62 104 ASN A CA 1
ATOM 802 C C . ASN A 1 104 ? -3.304 4.833 3.092 1.00 92.62 104 ASN A C 1
ATOM 804 O O . ASN A 1 104 ? -4.209 5.068 3.890 1.00 92.62 104 ASN A O 1
ATOM 808 N N . LEU A 1 105 ? -3.528 4.675 1.786 1.00 94.56 105 LEU A N 1
ATOM 809 C CA . LEU A 1 105 ? -4.868 4.715 1.208 1.00 94.56 105 LEU A CA 1
ATOM 810 C C . LEU A 1 105 ? -5.709 3.527 1.680 1.00 94.56 105 LEU A C 1
ATOM 812 O O . LEU A 1 105 ? -6.864 3.710 2.055 1.00 94.56 105 LEU A O 1
ATOM 816 N N . PHE A 1 106 ? -5.131 2.327 1.719 1.00 95.50 106 PHE A N 1
ATOM 817 C CA . PHE A 1 106 ? -5.820 1.133 2.197 1.00 95.50 106 PHE A CA 1
ATOM 818 C C . PHE A 1 106 ? -6.258 1.281 3.658 1.00 95.50 106 PHE A C 1
ATOM 820 O O . PHE A 1 106 ? -7.440 1.130 3.963 1.00 95.50 106 PHE A O 1
ATOM 827 N N . VAL A 1 107 ? -5.333 1.642 4.552 1.00 96.00 107 VAL A N 1
ATOM 828 C CA . VAL A 1 107 ? -5.637 1.867 5.973 1.00 96.00 107 VAL A CA 1
ATOM 829 C C . VAL A 1 107 ? -6.650 2.997 6.133 1.00 96.00 107 VAL A C 1
ATOM 831 O O . VAL A 1 107 ? -7.589 2.848 6.909 1.00 96.00 107 VAL A O 1
ATOM 834 N N . GLY A 1 108 ? -6.509 4.088 5.374 1.00 96.06 108 GLY A N 1
ATOM 835 C CA . GLY A 1 108 ? -7.455 5.203 5.390 1.00 96.06 108 GLY A CA 1
ATOM 836 C C . GLY A 1 108 ? -8.883 4.762 5.071 1.00 96.06 108 GLY A C 1
ATOM 837 O O . GLY A 1 108 ? -9.789 5.013 5.861 1.00 96.06 108 GLY A O 1
ATOM 838 N N . VAL A 1 109 ? -9.079 4.034 3.969 1.00 95.19 109 VAL A N 1
ATOM 839 C CA . VAL A 1 109 ? -10.401 3.529 3.558 1.00 95.19 109 VAL A CA 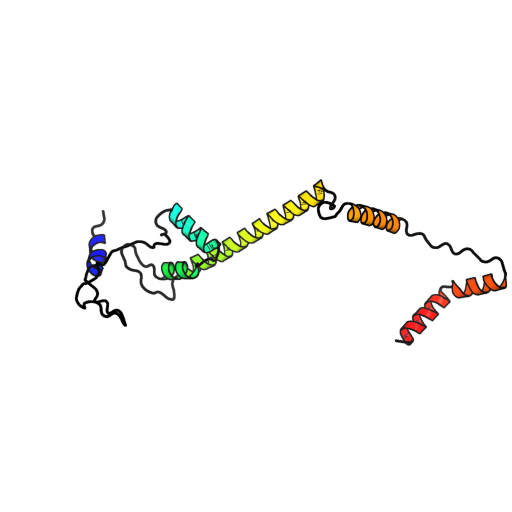1
ATOM 840 C C . VAL A 1 109 ? -10.959 2.522 4.566 1.00 95.19 109 VAL A C 1
ATOM 842 O O . VAL A 1 109 ? -12.147 2.552 4.880 1.00 95.19 109 VAL A O 1
ATOM 845 N N . VAL A 1 110 ? -10.117 1.632 5.095 1.00 94.50 110 VAL A N 1
ATOM 846 C CA . VAL A 1 110 ? -10.534 0.625 6.080 1.00 94.50 110 VAL A CA 1
ATOM 847 C C . VAL A 1 110 ? -10.981 1.287 7.384 1.00 94.50 110 VAL A C 1
ATOM 849 O O . VAL A 1 110 ? -12.054 0.970 7.895 1.00 94.50 110 VAL A O 1
ATOM 852 N N . VAL A 1 111 ? -10.193 2.224 7.913 1.00 94.06 111 VAL A N 1
ATOM 853 C CA . VAL A 1 111 ? -10.511 2.947 9.153 1.00 94.06 111 VAL A CA 1
ATOM 854 C C . VAL A 1 111 ? -11.753 3.815 8.982 1.00 94.06 111 VAL A C 1
ATOM 856 O O . VAL A 1 111 ? -12.604 3.826 9.874 1.00 94.06 111 VAL A O 1
ATOM 859 N N . ASP A 1 112 ? -11.889 4.507 7.852 1.00 93.31 112 ASP A N 1
ATOM 860 C CA . ASP A 1 112 ? -13.076 5.309 7.552 1.00 93.31 112 ASP A CA 1
ATOM 861 C C . ASP A 1 112 ? -14.335 4.432 7.502 1.00 93.31 112 ASP A C 1
ATOM 863 O O . ASP A 1 112 ? -15.333 4.719 8.164 1.00 93.31 112 ASP A O 1
ATOM 867 N N . ASN A 1 113 ? -14.256 3.272 6.843 1.00 89.12 113 ASN A N 1
ATOM 868 C CA . ASN A 1 113 ? -15.358 2.314 6.800 1.00 89.12 113 ASN A CA 1
ATOM 869 C C . ASN A 1 113 ? -15.717 1.783 8.199 1.00 89.12 113 ASN A C 1
ATOM 871 O O . ASN A 1 113 ? -16.886 1.817 8.583 1.00 89.12 113 ASN A O 1
ATOM 875 N N . PHE A 1 114 ? -14.732 1.379 9.008 1.00 85.94 114 PHE A N 1
ATOM 876 C CA . PHE A 1 114 ? -14.983 0.963 10.394 1.00 85.94 114 PHE A CA 1
ATOM 877 C C . PHE A 1 114 ? -15.602 2.078 11.238 1.00 85.94 114 PHE A C 1
ATOM 879 O O . PHE A 1 114 ? -16.481 1.811 12.058 1.00 85.94 114 PHE A O 1
ATOM 886 N N . THR A 1 115 ? -15.174 3.323 11.035 1.00 87.44 115 THR A N 1
ATOM 887 C CA . THR A 1 115 ? -15.720 4.486 11.741 1.00 87.44 115 THR A CA 1
ATOM 888 C C . THR A 1 115 ? -17.170 4.732 11.337 1.00 87.44 115 THR A C 1
ATOM 890 O O . THR A 1 115 ? -18.017 4.926 12.210 1.00 87.44 115 THR A O 1
ATOM 893 N N . ARG A 1 116 ? -17.486 4.628 10.042 1.00 85.38 116 ARG A N 1
ATOM 894 C CA . ARG A 1 116 ? -18.854 4.734 9.523 1.00 85.38 116 ARG A CA 1
ATOM 895 C C . ARG A 1 116 ? -19.758 3.628 10.059 1.00 85.38 116 ARG A C 1
ATOM 897 O O . ARG A 1 116 ? -20.807 3.924 10.616 1.00 85.38 116 ARG A O 1
ATOM 904 N N . VAL A 1 117 ? -19.325 2.370 9.974 1.00 81.62 117 VAL A N 1
ATOM 905 C CA . VAL A 1 117 ? -20.065 1.211 10.502 1.00 81.62 117 VAL A CA 1
ATOM 906 C C . VAL A 1 117 ? -20.293 1.341 12.010 1.00 81.62 117 VAL A C 1
ATOM 908 O O . VAL A 1 117 ? -21.373 1.032 12.510 1.00 81.62 117 VAL A O 1
ATOM 911 N N . LYS A 1 118 ? -19.301 1.841 12.751 1.00 77.50 118 LYS A N 1
ATOM 912 C CA . LYS A 1 118 ? -19.447 2.113 14.183 1.00 77.50 118 LYS A CA 1
ATOM 913 C C . LYS A 1 118 ? -20.455 3.234 14.462 1.00 77.50 118 LYS A C 1
ATOM 915 O O . LYS A 1 118 ? -21.193 3.118 15.432 1.00 77.50 118 LYS A O 1
ATOM 920 N N . GLY A 1 119 ? -20.485 4.289 13.646 1.00 75.31 119 GLY A N 1
ATOM 921 C CA . GLY A 1 119 ? -21.384 5.436 13.814 1.00 75.31 119 GLY A CA 1
ATOM 922 C C . GLY A 1 119 ? -22.831 5.171 13.392 1.00 75.31 119 GLY A C 1
ATOM 923 O O . GLY A 1 119 ? -23.750 5.601 14.080 1.00 75.31 119 GLY A O 1
ATOM 924 N N . GLU A 1 120 ? -23.046 4.440 12.299 1.00 73.81 120 GLU A N 1
ATOM 925 C CA . GLU A 1 120 ? -24.386 4.104 11.795 1.00 73.81 120 GLU A CA 1
ATOM 926 C C . GLU A 1 120 ? -25.050 2.975 12.600 1.00 73.81 120 GLU A C 1
ATOM 928 O O . GLU A 1 120 ? -26.276 2.901 12.652 1.00 73.81 120 GLU A O 1
ATOM 933 N N . VAL A 1 121 ? -24.260 2.106 13.246 1.00 60.38 121 VAL A N 1
ATOM 934 C CA . VAL A 1 121 ? -24.763 0.894 13.920 1.00 60.38 121 VAL A CA 1
ATOM 935 C C . VAL A 1 121 ? -24.441 0.870 15.423 1.00 60.38 121 VAL A C 1
ATOM 937 O O . VAL A 1 121 ? -24.529 -0.168 16.064 1.00 60.38 121 VAL A O 1
ATOM 940 N N . ASP A 1 122 ? -24.048 2.000 16.018 1.00 65.69 122 ASP A N 1
ATOM 941 C CA . ASP A 1 122 ? -23.712 2.130 17.453 1.00 65.69 122 ASP A CA 1
ATOM 942 C C . ASP A 1 122 ? -22.651 1.106 17.942 1.00 65.69 122 ASP A C 1
ATOM 944 O O . ASP A 1 122 ? -22.577 0.723 19.110 1.00 65.69 122 ASP A O 1
ATOM 948 N N . GLY A 1 123 ? -21.821 0.607 17.017 1.00 63.12 123 GLY A N 1
ATOM 949 C CA . GLY A 1 123 ? -20.862 -0.476 17.256 1.00 63.12 123 GLY A CA 1
ATOM 950 C C . GLY A 1 123 ? -21.454 -1.893 17.310 1.00 63.12 123 GLY A C 1
ATOM 951 O O . GLY A 1 123 ? -20.708 -2.827 17.600 1.00 63.12 123 GLY A O 1
ATOM 952 N N . SER A 1 124 ? -22.743 -2.086 17.008 1.00 64.56 124 SER A N 1
ATOM 953 C CA . SER A 1 124 ? -23.392 -3.404 16.991 1.00 64.56 124 SER A CA 1
ATOM 954 C C . SER A 1 124 ? -23.343 -4.131 15.647 1.00 64.56 124 SER A C 1
ATOM 956 O O . SER A 1 124 ? -23.685 -5.303 15.600 1.00 64.56 124 SER A O 1
ATOM 958 N N . ALA A 1 125 ? -22.852 -3.508 14.567 1.00 63.88 125 ALA A N 1
ATOM 959 C CA . ALA A 1 125 ? -22.805 -4.147 13.240 1.00 63.88 125 ALA A CA 1
ATOM 960 C C . ALA A 1 125 ? -21.975 -5.434 13.202 1.00 63.88 125 ALA A C 1
ATOM 962 O O . ALA A 1 125 ? -22.224 -6.320 12.390 1.00 63.88 125 ALA A O 1
ATOM 963 N N . THR A 1 126 ? -20.955 -5.516 14.056 1.00 67.31 126 THR A N 1
ATOM 964 C CA . THR A 1 126 ? -20.098 -6.696 14.210 1.00 67.31 126 THR A CA 1
ATOM 965 C C . THR A 1 126 ? -20.588 -7.632 15.314 1.00 67.31 126 THR A C 1
ATOM 967 O O . THR A 1 126 ? -19.959 -8.658 15.566 1.00 67.31 126 THR A O 1
ATOM 970 N N . MET A 1 127 ? -21.689 -7.290 15.987 1.00 68.75 127 MET A N 1
ATOM 971 C CA . MET A 1 127 ? -22.277 -8.064 17.071 1.00 68.75 127 MET A CA 1
ATOM 972 C C . MET A 1 127 ? -23.598 -8.689 16.626 1.00 68.75 127 MET A C 1
ATOM 974 O O . MET A 1 127 ? -24.415 -8.088 15.935 1.00 68.75 127 MET A O 1
ATOM 978 N N . THR A 1 128 ? -23.840 -9.917 17.062 1.00 78.69 128 THR A N 1
ATOM 979 C CA . THR A 1 128 ? -25.164 -10.536 16.931 1.00 78.69 128 THR A CA 1
ATOM 980 C C . THR A 1 128 ? -26.176 -9.850 17.860 1.00 78.69 128 THR A C 1
ATOM 982 O O . THR A 1 128 ? -25.801 -9.249 18.870 1.00 78.69 128 THR A O 1
ATOM 985 N N . LEU A 1 129 ? -27.474 -9.973 17.553 1.00 78.56 129 LEU A N 1
ATOM 986 C CA . LEU A 1 129 ? -28.555 -9.377 18.352 1.00 78.56 129 LEU A CA 1
ATOM 987 C C . LEU A 1 129 ? -28.477 -9.790 19.837 1.00 78.56 129 LEU A C 1
ATOM 989 O O . LEU A 1 129 ? -28.627 -8.951 20.726 1.00 78.56 129 LEU A O 1
ATOM 993 N N . GLU A 1 130 ? -28.179 -11.065 20.110 1.00 81.31 130 GLU A N 1
ATOM 994 C CA . GLU A 1 130 ? -28.024 -11.577 21.478 1.00 81.31 130 GLU A CA 1
ATOM 995 C C . GLU A 1 130 ? -26.805 -10.979 22.191 1.00 81.31 130 GLU A C 1
ATOM 997 O O . GLU A 1 130 ? -26.890 -10.604 23.361 1.00 81.31 130 GLU A O 1
ATOM 1002 N N . GLN A 1 131 ? -25.678 -10.821 21.487 1.00 81.75 131 GLN A N 1
ATOM 1003 C CA . GLN A 1 131 ? -24.476 -10.193 22.044 1.00 81.75 131 GLN A CA 1
ATOM 1004 C C . GLN A 1 131 ? -24.715 -8.723 22.386 1.00 81.75 131 GLN A C 1
ATOM 1006 O O . GLN A 1 131 ? -24.267 -8.265 23.438 1.00 81.75 131 GLN A O 1
ATOM 1011 N N . GLN A 1 132 ? -25.452 -7.994 21.546 1.00 83.81 132 GLN A N 1
ATOM 1012 C CA . 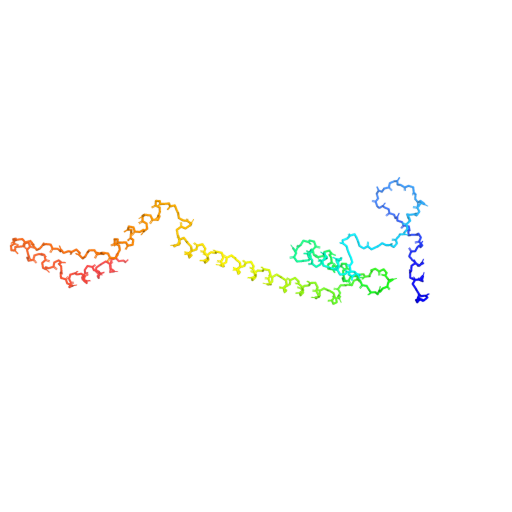GLN A 1 132 ? -25.810 -6.604 21.815 1.00 83.81 132 GLN A CA 1
ATOM 1013 C C . GLN A 1 132 ? -26.691 -6.495 23.067 1.00 83.81 132 GLN A C 1
ATOM 1015 O O . GLN A 1 132 ? -26.403 -5.680 23.944 1.00 83.81 132 GLN A O 1
ATOM 1020 N N . GLN A 1 133 ? -27.716 -7.344 23.199 1.00 84.88 133 GLN A N 1
ATOM 1021 C CA . GLN A 1 133 ? -28.585 -7.378 24.383 1.00 84.88 133 GLN A CA 1
ATOM 1022 C C . GLN A 1 133 ? -27.818 -7.759 25.655 1.00 84.88 133 GLN A C 1
ATOM 1024 O O . GLN A 1 133 ? -27.983 -7.115 26.698 1.00 84.88 133 GLN A O 1
ATOM 1029 N N . TRP A 1 134 ? -26.939 -8.760 25.577 1.00 86.12 134 TRP A N 1
ATOM 1030 C CA . TRP A 1 134 ? -26.089 -9.162 26.697 1.00 86.12 134 TRP A CA 1
ATOM 1031 C C . TRP A 1 134 ? -25.161 -8.024 27.132 1.00 86.12 134 TRP A C 1
ATOM 1033 O O . TRP A 1 134 ? -25.073 -7.715 28.323 1.00 86.12 134 TRP A O 1
ATOM 1043 N N . LEU A 1 135 ? -24.527 -7.342 26.174 1.00 85.31 135 LEU A N 1
ATOM 1044 C CA . LEU A 1 135 ? -23.609 -6.239 26.444 1.00 85.31 135 LEU A CA 1
ATOM 1045 C C . LEU A 1 135 ? -24.344 -5.041 27.060 1.00 85.31 135 LEU A C 1
ATOM 1047 O O . LEU A 1 135 ? -23.877 -4.484 28.055 1.00 85.31 135 LEU A O 1
ATOM 1051 N N . HIS A 1 136 ? -25.532 -4.701 26.553 1.00 86.12 136 HIS A N 1
ATOM 1052 C CA . HIS A 1 136 ? -26.390 -3.661 27.130 1.00 86.12 136 HIS A CA 1
ATOM 1053 C C . HIS A 1 136 ? -26.764 -3.977 28.585 1.00 86.12 136 HIS A C 1
ATOM 1055 O O . HIS A 1 136 ? -26.687 -3.113 29.464 1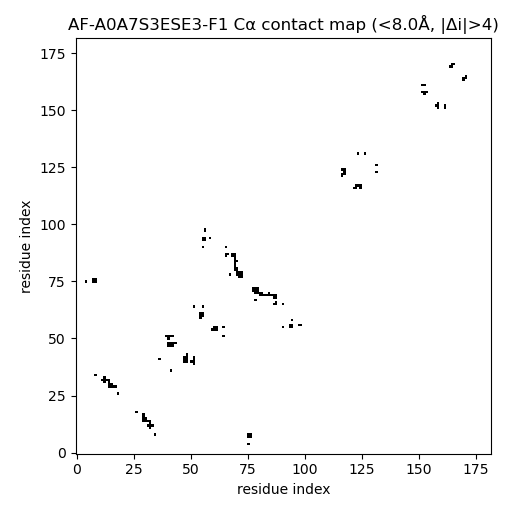.00 86.12 136 HIS A O 1
ATOM 1061 N N . THR A 1 137 ? -27.108 -5.238 28.853 1.00 87.50 137 THR A N 1
ATOM 1062 C CA . THR A 1 137 ? -27.456 -5.719 30.195 1.00 87.50 137 THR A CA 1
ATOM 1063 C C . THR A 1 137 ? -26.253 -5.656 31.133 1.00 87.50 137 THR A C 1
ATOM 1065 O O . THR A 1 137 ? -26.358 -5.124 32.236 1.00 87.50 137 THR A O 1
ATOM 1068 N N . MET A 1 138 ? -25.081 -6.118 30.694 1.00 83.81 138 MET A N 1
ATOM 1069 C CA . MET A 1 138 ? -23.842 -6.040 31.473 1.00 83.81 138 MET A CA 1
ATOM 1070 C C . MET A 1 138 ? -23.440 -4.599 31.792 1.00 83.81 138 MET A C 1
ATOM 1072 O O . MET A 1 138 ? -23.042 -4.315 32.924 1.00 83.81 138 MET A O 1
ATOM 1076 N N . LEU A 1 139 ? -23.557 -3.675 30.835 1.00 85.06 139 LEU A N 1
ATOM 1077 C CA . LEU A 1 139 ? -23.283 -2.256 31.068 1.00 85.06 139 LEU A CA 1
ATOM 1078 C C . LEU A 1 139 ? -24.270 -1.646 32.072 1.00 85.06 139 LEU A C 1
ATOM 1080 O O . LEU A 1 139 ? -23.848 -0.900 32.960 1.00 85.06 139 LEU A O 1
ATOM 1084 N N . ALA A 1 140 ? -25.557 -1.989 31.980 1.00 85.88 140 ALA A N 1
ATOM 1085 C CA . ALA A 1 140 ? -26.574 -1.550 32.934 1.00 85.88 140 ALA A CA 1
ATOM 1086 C C . ALA A 1 140 ? -26.304 -2.091 34.349 1.00 85.88 140 ALA A C 1
ATOM 1088 O O . ALA A 1 140 ? -26.302 -1.324 35.313 1.00 85.88 140 ALA A O 1
ATOM 1089 N N . VAL A 1 141 ? -25.980 -3.380 34.473 1.00 85.44 141 VAL A N 1
ATOM 1090 C CA . VAL A 1 141 ? -25.617 -4.023 35.747 1.00 85.44 141 VAL A CA 1
ATOM 1091 C C . VAL A 1 141 ? -24.338 -3.417 36.329 1.00 85.44 141 VAL A C 1
ATOM 1093 O O . VAL A 1 141 ? -24.274 -3.144 37.527 1.00 85.44 141 VAL A O 1
ATOM 1096 N N . ARG A 1 142 ? -23.327 -3.140 35.495 1.00 80.00 142 ARG A N 1
ATOM 1097 C CA . ARG A 1 142 ? -22.077 -2.498 35.930 1.00 80.00 142 ARG A CA 1
ATOM 1098 C C . ARG A 1 142 ? -22.322 -1.090 36.470 1.00 80.00 142 ARG A C 1
ATOM 1100 O O . ARG A 1 142 ? -21.736 -0.736 37.488 1.00 80.00 142 ARG A O 1
ATOM 1107 N N . ARG A 1 143 ? -23.188 -0.299 35.827 1.00 79.50 143 ARG A N 1
ATOM 1108 C CA . ARG A 1 143 ? -23.576 1.035 36.325 1.00 79.50 143 ARG A CA 1
ATOM 1109 C C . ARG A 1 143 ? -24.293 0.973 37.669 1.00 79.50 143 ARG A C 1
ATOM 1111 O O . ARG A 1 143 ? -24.190 1.908 38.450 1.00 79.50 143 ARG A O 1
ATOM 1118 N N . GLN A 1 144 ? -25.008 -0.113 37.930 1.00 76.50 144 GLN A N 1
ATOM 1119 C CA . GLN A 1 144 ? -25.806 -0.264 39.138 1.00 76.50 144 GLN A CA 1
ATOM 1120 C C . GLN A 1 144 ? -25.062 -0.892 40.309 1.00 76.50 144 GLN A C 1
ATOM 1122 O O . GLN A 1 144 ? -25.718 -1.042 41.334 1.00 76.50 144 GLN A O 1
ATOM 1127 N N . GLN A 1 145 ? -23.769 -1.250 40.165 1.00 69.69 145 GLN A N 1
ATOM 1128 C CA . GLN A 1 145 ? -22.989 -2.056 41.121 1.00 69.69 145 GLN A CA 1
ATOM 1129 C C . GLN A 1 145 ? -23.546 -1.960 42.550 1.00 69.69 145 GLN A C 1
ATOM 1131 O O . GLN A 1 145 ? -23.236 -1.011 43.278 1.00 69.69 145 GLN A O 1
ATOM 1136 N N . PRO A 1 146 ? -24.437 -2.894 42.937 1.00 69.12 146 PRO A N 1
ATOM 1137 C CA . PRO A 1 146 ? -25.186 -2.731 44.162 1.00 69.12 146 PRO A CA 1
ATOM 1138 C C . PRO A 1 146 ? -24.214 -2.910 45.316 1.00 69.12 146 PRO A C 1
ATOM 1140 O O . PRO A 1 146 ? -23.618 -3.977 45.491 1.00 69.12 146 PRO A O 1
ATOM 1143 N N . VAL A 1 147 ? -24.045 -1.851 46.106 1.00 73.44 147 VAL A N 1
ATOM 1144 C CA . VAL A 1 147 ? -23.297 -1.923 47.357 1.00 73.44 147 VAL A CA 1
ATOM 1145 C C . VAL A 1 147 ? -24.015 -2.951 48.221 1.00 73.44 147 VAL A C 1
ATOM 1147 O O . VAL A 1 147 ? -25.174 -2.760 48.591 1.00 73.44 147 VAL A O 1
ATOM 1150 N N . ARG A 1 148 ? -23.357 -4.081 48.504 1.00 70.19 148 ARG A N 1
ATOM 1151 C CA . ARG A 1 148 ? -23.911 -5.119 49.378 1.00 70.19 148 ARG A CA 1
ATOM 1152 C C . ARG A 1 148 ? -24.162 -4.511 50.757 1.00 70.19 148 ARG A C 1
ATOM 1154 O O . ARG A 1 148 ? -23.248 -4.390 51.568 1.00 70.19 148 ARG A O 1
ATOM 1161 N N . VAL A 1 149 ? -25.409 -4.142 51.038 1.00 69.44 149 VAL A N 1
ATOM 1162 C CA . VAL A 1 149 ? -25.813 -3.677 52.365 1.00 69.44 149 VAL A CA 1
ATOM 1163 C C . VAL A 1 149 ? -25.964 -4.903 53.260 1.00 69.44 149 VAL A C 1
ATOM 1165 O O . VAL A 1 149 ? -26.962 -5.622 53.210 1.00 69.44 149 VAL A O 1
ATOM 1168 N N . LEU A 1 150 ? -24.947 -5.175 54.075 1.00 73.06 150 LEU A N 1
ATOM 1169 C CA . LEU A 1 150 ? -24.990 -6.251 55.061 1.00 73.06 150 LEU A CA 1
ATOM 1170 C C . LEU A 1 150 ? -26.061 -5.935 56.117 1.00 73.06 150 LEU A C 1
ATOM 1172 O O . LEU A 1 150 ? -25.964 -4.963 56.871 1.00 73.06 150 LEU A O 1
ATOM 1176 N N . ARG A 1 151 ? -27.101 -6.773 56.189 1.00 71.44 151 ARG A N 1
ATOM 1177 C CA . ARG A 1 151 ? -28.155 -6.657 57.203 1.00 71.44 151 ARG A CA 1
ATOM 1178 C C . ARG A 1 151 ? -27.564 -6.987 58.578 1.00 71.44 151 ARG A C 1
ATOM 1180 O O . ARG A 1 151 ? -27.058 -8.088 58.791 1.00 71.44 151 ARG A O 1
ATOM 1187 N N . ARG A 1 152 ? -27.617 -6.035 59.518 1.00 71.44 152 ARG A N 1
ATOM 1188 C CA . ARG A 1 152 ? -27.064 -6.217 60.872 1.00 71.44 152 ARG A CA 1
ATOM 1189 C C . ARG A 1 152 ? -27.825 -7.334 61.614 1.00 71.44 152 ARG A C 1
ATOM 1191 O O . ARG A 1 152 ? -29.052 -7.270 61.684 1.00 71.44 152 ARG A O 1
ATOM 1198 N N . PRO A 1 153 ? -27.136 -8.342 62.177 1.00 75.31 153 PRO A N 1
ATOM 1199 C CA . PRO A 1 153 ? -27.781 -9.432 62.904 1.00 75.31 153 PRO A CA 1
ATOM 1200 C C . PRO A 1 153 ? -28.388 -8.961 64.237 1.00 75.31 153 PRO A C 1
ATOM 1202 O O . PRO A 1 153 ? -27.837 -8.088 64.906 1.00 75.31 153 PRO A O 1
ATOM 1205 N N . SER A 1 154 ? -29.521 -9.561 64.619 1.00 73.81 154 SER A N 1
ATOM 1206 C CA . SER A 1 154 ? -30.336 -9.153 65.777 1.00 73.81 154 SER A CA 1
ATOM 1207 C C . SER A 1 154 ? -29.731 -9.535 67.141 1.00 73.81 154 SER A C 1
ATOM 1209 O O . SER A 1 154 ? -29.855 -8.766 68.091 1.00 73.81 154 SER A O 1
ATOM 1211 N N . SER A 1 155 ? -29.026 -10.670 67.253 1.00 84.12 155 SER A N 1
ATOM 1212 C CA . SER A 1 155 ? -28.480 -11.141 68.535 1.00 84.12 155 SER A CA 1
ATOM 1213 C C . SER A 1 155 ? -27.152 -10.457 68.925 1.00 84.12 155 SER A C 1
ATOM 1215 O O . SER A 1 155 ? -26.314 -10.183 68.059 1.00 84.12 155 SER A O 1
ATOM 1217 N N . PRO A 1 156 ? -26.910 -10.201 70.228 1.00 82.56 156 PRO A N 1
ATOM 1218 C CA . PRO A 1 156 ? -25.773 -9.404 70.703 1.00 82.56 156 PRO A CA 1
ATOM 1219 C C . PRO A 1 156 ? -24.406 -10.040 70.409 1.00 82.56 156 PRO A C 1
ATOM 1221 O O . PRO A 1 156 ? -23.494 -9.344 69.963 1.00 82.56 156 PRO A O 1
ATOM 1224 N N . VAL A 1 157 ? -24.277 -11.363 70.563 1.00 85.06 157 VAL A N 1
ATOM 1225 C CA . VAL A 1 157 ? -23.041 -12.108 70.248 1.00 85.06 157 VAL A CA 1
ATOM 1226 C C . VAL A 1 157 ? -22.732 -12.046 68.751 1.00 85.06 157 VAL A C 1
ATOM 1228 O O . VAL A 1 157 ? -21.620 -11.709 68.344 1.00 85.06 157 VAL A O 1
ATOM 1231 N N . ARG A 1 158 ? -23.745 -12.277 67.905 1.00 84.25 158 ARG A N 1
ATOM 1232 C CA . ARG A 1 158 ? -23.598 -12.227 66.444 1.00 84.25 158 ARG A CA 1
ATOM 1233 C C . ARG A 1 158 ? -23.275 -10.812 65.959 1.00 84.25 158 ARG A C 1
ATOM 1235 O O . ARG A 1 158 ? -22.540 -10.656 64.991 1.00 84.25 158 ARG A O 1
ATOM 1242 N N . ARG A 1 159 ? -23.761 -9.775 66.650 1.00 84.38 159 ARG A N 1
ATOM 1243 C CA . ARG A 1 159 ? -23.434 -8.366 66.376 1.00 84.38 159 ARG A CA 1
ATOM 1244 C C . ARG A 1 159 ? -22.014 -7.983 66.800 1.00 84.38 159 ARG A C 1
ATOM 1246 O O . ARG A 1 159 ? -21.402 -7.142 66.146 1.00 84.38 159 ARG A O 1
ATOM 1253 N N . ALA A 1 160 ? -21.487 -8.563 67.877 1.00 86.25 160 ALA A N 1
ATOM 1254 C CA . ALA A 1 160 ? -20.094 -8.375 68.283 1.00 86.25 160 ALA A CA 1
ATOM 1255 C C . ALA A 1 160 ? -19.132 -9.006 67.265 1.00 86.25 160 ALA A C 1
ATOM 1257 O O . ALA A 1 160 ? -18.267 -8.307 66.745 1.00 86.25 160 ALA A O 1
ATOM 1258 N N . LEU A 1 161 ? -19.363 -10.267 66.889 1.00 87.06 161 LEU A N 1
ATOM 1259 C CA . LEU A 1 161 ? -18.583 -10.954 65.852 1.00 87.06 161 LEU A CA 1
ATOM 1260 C C . LEU A 1 161 ? -18.667 -10.242 64.497 1.00 87.06 161 LEU A C 1
ATOM 1262 O O . LEU A 1 161 ? -17.649 -10.030 63.849 1.00 87.06 161 LEU A O 1
ATOM 1266 N N . PHE A 1 162 ? -19.863 -9.794 64.101 1.00 88.50 162 PHE A N 1
ATOM 1267 C CA . PHE A 1 162 ? -20.044 -9.009 62.880 1.00 88.50 162 PHE A CA 1
ATOM 1268 C C . PHE A 1 162 ? -19.219 -7.713 62.901 1.00 88.50 162 PHE A C 1
ATOM 1270 O O . PHE A 1 162 ? -18.616 -7.364 61.894 1.00 88.50 162 PHE A O 1
ATOM 1277 N N . ARG A 1 163 ? -19.126 -7.012 64.041 1.00 86.69 163 ARG A N 1
ATOM 1278 C CA . ARG A 1 163 ? -18.276 -5.813 64.162 1.00 86.69 163 ARG A CA 1
ATOM 1279 C C . ARG A 1 163 ? -16.789 -6.120 64.007 1.00 86.69 163 ARG A C 1
ATOM 1281 O O . ARG A 1 163 ? -16.096 -5.328 63.386 1.00 86.69 163 ARG A O 1
ATOM 1288 N N . VAL A 1 164 ? -16.319 -7.242 64.551 1.00 90.44 164 VAL A N 1
ATOM 1289 C CA . VAL A 1 164 ? -14.912 -7.657 64.439 1.00 90.44 164 VAL A CA 1
ATOM 1290 C C . VAL A 1 164 ? -14.573 -8.030 62.994 1.00 90.44 164 VAL A C 1
ATOM 1292 O O . VAL A 1 164 ? -13.629 -7.486 62.431 1.00 90.44 164 VAL A O 1
ATOM 1295 N N . VAL A 1 165 ? -15.380 -8.889 62.366 1.00 89.19 165 VAL A N 1
ATOM 1296 C CA . VAL A 1 165 ? -15.128 -9.402 61.005 1.00 89.19 165 VAL A CA 1
ATOM 1297 C C . VAL A 1 165 ? -15.296 -8.328 59.928 1.00 89.19 165 VAL A C 1
ATOM 1299 O O . VAL A 1 165 ? -14.600 -8.363 58.923 1.00 89.19 165 VAL A O 1
ATOM 1302 N N . THR A 1 166 ? -16.183 -7.350 60.133 1.00 89.19 166 THR A N 1
ATOM 1303 C CA . THR A 1 166 ? -16.391 -6.242 59.176 1.00 89.19 166 THR A CA 1
ATOM 1304 C C . THR A 1 166 ? -15.481 -5.034 59.467 1.00 89.19 166 THR A C 1
ATOM 1306 O O . THR A 1 166 ? -15.712 -3.951 58.935 1.00 89.19 166 THR A O 1
ATOM 1309 N N . SER A 1 167 ? -14.498 -5.164 60.368 1.00 93.06 167 SER A N 1
ATOM 1310 C CA . SER A 1 167 ? -13.578 -4.071 60.710 1.00 93.06 167 SER A CA 1
ATOM 1311 C C . SER A 1 167 ? -12.405 -3.986 59.732 1.00 93.06 167 SER A C 1
ATOM 1313 O O . SER A 1 167 ? -11.868 -5.002 59.296 1.00 93.06 167 SER A O 1
ATOM 1315 N N . HIS A 1 168 ? -11.948 -2.763 59.453 1.00 92.31 168 HIS A N 1
ATOM 1316 C CA . HIS A 1 168 ? -10.820 -2.526 58.549 1.00 92.31 168 HIS A CA 1
ATOM 1317 C C . HIS A 1 168 ? -9.506 -3.153 59.054 1.00 92.31 168 HIS A C 1
ATOM 1319 O O . HIS A 1 168 ? -8.697 -3.647 58.277 1.00 92.31 168 HIS A O 1
ATOM 1325 N N . SER A 1 169 ? -9.312 -3.208 60.377 1.00 90.88 169 SER A N 1
ATOM 1326 C CA . SER A 1 169 ? -8.152 -3.867 60.988 1.00 90.88 169 SER A CA 1
ATOM 1327 C C . SER A 1 169 ? -8.109 -5.369 60.692 1.00 90.88 169 SER A C 1
ATOM 1329 O O . SER A 1 169 ? -7.032 -5.916 60.469 1.00 90.88 169 SER A O 1
ATOM 1331 N N . PHE A 1 170 ? -9.269 -6.033 60.660 1.00 93.19 170 PHE A N 1
ATOM 1332 C CA . PHE A 1 170 ? -9.358 -7.451 60.317 1.00 93.19 170 PHE A CA 1
ATOM 1333 C C . PHE A 1 170 ? -9.087 -7.694 58.825 1.00 93.19 170 PHE A C 1
ATOM 1335 O O . PHE A 1 170 ? -8.403 -8.659 58.498 1.00 93.19 170 PHE A O 1
ATOM 1342 N N . GLU A 1 171 ? -9.540 -6.801 57.936 1.00 93.44 171 GLU A N 1
ATOM 1343 C CA . GLU A 1 171 ? -9.220 -6.851 56.498 1.00 93.44 171 GLU A CA 1
ATOM 1344 C C . GLU A 1 171 ? -7.713 -6.737 56.233 1.00 93.44 171 GLU A C 1
ATOM 1346 O O . GLU A 1 171 ? -7.155 -7.527 55.473 1.00 93.44 171 GLU A O 1
ATOM 1351 N N . ILE A 1 172 ? -7.030 -5.796 56.892 1.00 94.31 172 ILE A N 1
ATOM 1352 C CA . ILE A 1 172 ? -5.571 -5.650 56.775 1.00 94.31 172 ILE A CA 1
ATOM 1353 C C . ILE A 1 172 ? -4.868 -6.908 57.299 1.00 94.31 172 ILE A C 1
ATOM 1355 O O . ILE A 1 172 ? -3.928 -7.390 56.668 1.00 94.31 172 ILE A O 1
ATOM 1359 N N . PHE A 1 173 ? -5.336 -7.470 58.418 1.00 95.00 173 PHE A N 1
ATOM 1360 C CA . PHE A 1 173 ? -4.771 -8.686 59.003 1.00 95.00 173 PHE A CA 1
ATOM 1361 C C . PHE A 1 173 ? -4.825 -9.871 58.029 1.00 95.00 173 PHE A C 1
ATOM 1363 O O . PHE A 1 173 ? -3.783 -10.449 57.730 1.00 95.00 173 PHE A O 1
ATOM 1370 N N . ILE A 1 174 ? -5.999 -10.187 57.468 1.00 94.69 174 ILE A N 1
ATOM 1371 C CA . ILE A 1 174 ? -6.141 -11.303 56.516 1.00 94.69 174 ILE A CA 1
ATOM 1372 C C . ILE A 1 174 ? -5.323 -11.079 55.238 1.00 94.69 174 ILE A C 1
ATOM 1374 O O . ILE A 1 174 ? -4.700 -12.019 54.748 1.00 94.69 174 ILE A O 1
ATOM 1378 N N . LEU A 1 175 ? -5.271 -9.846 54.722 1.00 93.81 175 LEU A N 1
ATOM 1379 C CA . LEU A 1 175 ? -4.522 -9.519 53.505 1.00 93.81 175 LEU A CA 1
ATOM 1380 C C . LEU A 1 175 ? -3.011 -9.661 53.740 1.00 93.81 175 LEU A C 1
ATOM 1382 O O . LEU A 1 175 ? -2.298 -10.196 52.895 1.00 93.81 175 LEU A O 1
ATOM 1386 N N . THR A 1 176 ? -2.547 -9.288 54.935 1.00 95.00 176 THR A N 1
ATOM 1387 C CA . THR A 1 176 ? -1.160 -9.483 55.384 1.00 95.00 176 THR A CA 1
ATOM 1388 C C . THR A 1 176 ? -0.826 -10.966 55.542 1.00 95.00 176 THR A C 1
ATOM 1390 O O . THR A 1 176 ? 0.221 -11.407 55.077 1.00 95.00 176 THR A O 1
ATOM 1393 N N . THR A 1 177 ? -1.714 -11.764 56.144 1.00 93.62 177 THR A N 1
ATOM 1394 C CA . THR A 1 177 ? -1.518 -13.216 56.292 1.00 93.62 177 THR A CA 1
ATOM 1395 C C . THR A 1 177 ? -1.452 -13.935 54.946 1.00 93.62 177 THR A C 1
ATOM 1397 O O . THR A 1 177 ? -0.639 -14.839 54.801 1.00 93.62 177 THR A O 1
ATOM 1400 N N . VAL A 1 178 ? -2.265 -13.543 53.957 1.00 94.88 178 VAL A N 1
ATOM 1401 C CA . VAL A 1 178 ? -2.202 -14.119 52.602 1.00 94.88 178 VAL A CA 1
ATOM 1402 C C . VAL A 1 178 ? -0.875 -13.783 51.929 1.00 94.88 178 VAL A C 1
ATOM 1404 O O . VAL A 1 178 ? -0.244 -14.682 51.394 1.00 94.88 178 VAL A O 1
ATOM 1407 N N . VAL A 1 179 ? -0.426 -12.525 51.992 1.00 94.25 179 VAL A N 1
ATOM 1408 C CA . VAL A 1 179 ? 0.845 -12.095 51.377 1.00 94.25 179 VAL A CA 1
ATOM 1409 C C . VAL A 1 179 ? 2.062 -12.734 52.050 1.00 94.25 179 VAL A C 1
ATOM 1411 O O . VAL A 1 179 ? 3.018 -13.069 51.367 1.00 94.25 179 VAL A O 1
ATOM 1414 N N . LEU A 1 180 ? 2.036 -12.921 53.371 1.00 91.25 180 LEU A N 1
ATOM 1415 C CA . LEU A 1 180 ? 3.105 -13.606 54.112 1.00 91.25 180 LEU A CA 1
ATOM 1416 C C . LEU A 1 180 ? 3.084 -15.135 53.948 1.00 91.25 180 LEU A C 1
ATOM 1418 O O . LEU A 1 180 ? 4.048 -15.791 54.328 1.00 91.25 180 LEU A O 1
ATOM 1422 N N . ASN A 1 181 ? 1.982 -15.694 53.439 1.00 85.81 181 ASN A N 1
ATOM 1423 C CA . ASN A 1 181 ? 1.817 -17.113 53.107 1.00 85.81 181 ASN A CA 1
ATOM 1424 C C . ASN A 1 181 ? 1.924 -17.361 51.587 1.00 85.81 181 ASN A C 1
ATOM 1426 O O . ASN A 1 181 ? 1.388 -18.342 51.068 1.00 85.81 181 ASN A O 1
ATOM 1430 N N . VAL A 1 182 ? 2.565 -16.432 50.877 1.00 71.88 182 VAL A N 1
ATOM 1431 C CA . VAL A 1 182 ? 3.156 -16.648 49.550 1.00 71.88 182 VAL A CA 1
ATOM 1432 C C . VAL A 1 182 ? 4.635 -16.930 49.758 1.00 71.88 182 VAL A C 1
ATOM 1434 O O . VAL A 1 182 ? 5.120 -17.907 49.149 1.00 71.88 182 VAL A O 1
#

Organism: NCBI:txid156174

pLDDT: mean 81.14, std 15.98, range [33.94, 96.69]

Solvent-accessible surface area (backbone atoms only — not comparable to full-atom values): 11118 Å² total; per-residue (Å²): 135,78,93,60,61,64,62,48,54,56,70,60,60,60,70,63,89,78,80,63,93,88,57,99,62,81,94,78,72,62,67,86,70,74,93,72,77,61,90,89,49,51,77,88,43,72,71,38,32,50,52,51,53,49,41,38,65,69,67,51,70,35,67,63,54,36,53,54,49,19,15,52,73,54,89,75,50,75,71,46,93,42,97,84,35,74,48,43,57,51,53,52,50,50,38,53,53,48,50,53,52,51,51,53,51,50,53,50,54,52,51,51,50,53,51,47,47,32,68,79,40,80,58,39,75,88,43,54,75,67,54,47,53,50,49,54,49,52,52,52,52,60,76,54,62,74,76,84,77,78,79,81,60,89,50,71,69,58,37,51,52,48,54,53,70,73,29,70,69,46,53,53,48,55,55,49,52,54,63,74,71,107

Secondary structure (DSSP, 8-state):
--TTHHHHHHHH-S------TT----TT-PPPP-----SS--SSSHHHHHHHHHHHHTTSSHHHHHHHHHT--STT------TT-THHHHHHHHHHHHHHHHHHHHHHHHHHHHHHHHHHTTT-TTS-HHHHHHHHHHHHHHHT-----PPPPSSHHHHHHHHHHTSHHHHHHHHHHHHHT-

Radius of gyration: 39.65 Å; Cα contacts (8 Å, |Δi|>4): 92; chains: 1; bounding box: 56×45×112 Å

Nearest PDB structures (foldseek):
  8xmo-assembly1_A  TM=5.775E-01  e=1.846E-06  Homo sapiens
  8xmn-assembly1_A  TM=5.694E-01  e=6.306E-06  Homo sapiens
  7we4-assembly1_A  TM=5.773E-01  e=1.318E-05  Homo sapiens
  7w9t-assembly1_A  TM=5.753E-01  e=2.435E-05  Homo sapiens
  8t6l-assembly1_A  TM=5.820E-01  e=5.753E-05  Rattus norvegicus

Sequence (182 aa):
TPPNASRGMSRSLGSIPTHPAGSAAHPDRPLPIQWRNPSAGSFDDIGSAMKLLYIMSTVDDWQYLMFRLMDSTHPEHAPQRRDSSPSALFCISWMLVGSFFALNLFVGVVVDNFTRVKGEVDGSATMTLEQQQWLHTMLAVRRQQPVRVLRRPSSPVRRALFRVVTSHSFEIFILTTVVLNV

Mean predicted aligned error: 15.37 Å

InterPro domains:
  IPR005821 Ion transport domain [PF00520] (34-118)
  IPR043203 Voltage-gated cation channel calcium and sodium [PTHR10037] (32-182)